Protein AF-V5IB79-F1 (afdb_monomer_lite)

Structure (mmCIF, N/CA/C/O backbone):
data_AF-V5IB79-F1
#
_entry.id   AF-V5IB79-F1
#
loop_
_atom_site.group_PDB
_atom_site.id
_atom_site.type_symbol
_atom_site.label_atom_id
_atom_site.label_alt_id
_atom_site.label_comp_id
_atom_site.label_asym_id
_atom_site.label_entity_id
_atom_site.label_seq_id
_atom_site.pdbx_PDB_ins_code
_atom_site.Cartn_x
_atom_site.Cartn_y
_atom_site.Cartn_z
_atom_site.occupancy
_atom_site.B_iso_or_equiv
_atom_site.auth_seq_id
_atom_site.auth_comp_id
_atom_site.auth_asym_id
_atom_site.auth_atom_id
_atom_site.pdbx_PDB_model_num
ATOM 1 N N . MET A 1 1 ? 30.091 -31.973 25.146 1.00 39.75 1 MET A N 1
ATOM 2 C CA . MET A 1 1 ? 29.664 -31.307 23.896 1.00 39.75 1 MET A CA 1
ATOM 3 C C . MET A 1 1 ? 28.161 -31.559 23.753 1.00 39.75 1 MET A C 1
ATOM 5 O O . MET A 1 1 ? 27.784 -32.517 23.106 1.00 39.75 1 MET A O 1
ATOM 9 N N . MET A 1 2 ? 27.239 -30.989 24.537 1.00 36.78 2 MET A N 1
ATOM 10 C CA . MET A 1 2 ? 26.917 -29.576 24.801 1.00 36.78 2 MET A CA 1
ATOM 11 C C . MET A 1 2 ? 26.876 -28.716 23.529 1.00 36.78 2 MET A C 1
ATOM 13 O O . MET A 1 2 ? 27.898 -28.577 22.870 1.00 36.78 2 MET A O 1
ATOM 17 N N . LEU A 1 3 ? 25.692 -28.145 23.267 1.00 36.44 3 LEU A N 1
ATOM 18 C CA . LEU A 1 3 ? 25.296 -27.249 22.168 1.00 36.44 3 LEU A CA 1
ATOM 19 C C . LEU A 1 3 ? 25.050 -27.872 20.781 1.00 36.44 3 LEU A C 1
ATOM 21 O O . LEU A 1 3 ? 25.739 -27.569 19.817 1.00 36.44 3 LEU A O 1
ATOM 25 N N . ALA A 1 4 ? 23.978 -28.654 20.644 1.00 38.44 4 ALA A N 1
ATOM 26 C CA . ALA A 1 4 ? 23.275 -28.783 19.355 1.00 38.44 4 ALA A CA 1
ATOM 27 C C . ALA A 1 4 ? 21.748 -28.941 19.527 1.00 38.44 4 ALA A C 1
ATOM 29 O O . ALA A 1 4 ? 21.065 -29.471 18.661 1.00 38.44 4 ALA A O 1
ATOM 30 N N . TRP A 1 5 ? 21.217 -28.489 20.668 1.00 37.53 5 TRP A N 1
ATOM 31 C CA . TRP A 1 5 ? 19.801 -28.570 21.061 1.00 37.53 5 TRP A CA 1
ATOM 32 C C . TRP A 1 5 ? 19.207 -27.171 21.313 1.00 37.53 5 TRP A C 1
ATOM 34 O O . TRP A 1 5 ? 18.427 -26.980 22.238 1.00 37.53 5 TRP A O 1
ATOM 44 N N . ALA A 1 6 ? 19.624 -26.152 20.549 1.00 37.59 6 ALA A N 1
ATOM 45 C CA . ALA A 1 6 ? 19.239 -24.766 20.850 1.00 37.59 6 ALA A CA 1
ATOM 46 C C . ALA A 1 6 ? 19.160 -23.808 19.643 1.00 37.59 6 ALA A C 1
ATOM 48 O O . ALA A 1 6 ? 19.397 -22.619 19.809 1.00 37.59 6 ALA A O 1
ATOM 49 N N . ILE A 1 7 ? 18.824 -24.283 18.436 1.00 39.44 7 ILE A N 1
ATOM 50 C CA . ILE A 1 7 ? 18.399 -23.387 17.328 1.00 39.44 7 ILE A CA 1
ATOM 51 C C . ILE A 1 7 ? 17.128 -23.927 16.637 1.00 39.44 7 ILE A C 1
ATOM 53 O O . ILE A 1 7 ? 16.845 -23.653 15.479 1.00 39.44 7 ILE A O 1
ATOM 57 N N . PHE A 1 8 ? 16.342 -24.718 17.372 1.00 37.97 8 PHE A N 1
ATOM 58 C CA . PHE A 1 8 ? 14.986 -25.151 17.003 1.00 37.97 8 PHE A CA 1
ATOM 59 C C . PHE A 1 8 ? 13.958 -24.659 18.039 1.00 37.97 8 PHE A C 1
ATOM 61 O O . PHE A 1 8 ? 12.929 -25.282 18.277 1.00 37.97 8 PHE A O 1
ATOM 68 N N . ALA A 1 9 ? 14.264 -23.536 18.689 1.00 34.25 9 ALA A N 1
ATOM 69 C CA . ALA A 1 9 ? 13.385 -22.834 19.609 1.00 34.25 9 ALA A CA 1
ATOM 70 C C . ALA A 1 9 ? 13.400 -21.352 19.226 1.00 34.25 9 ALA A C 1
ATOM 72 O O . ALA A 1 9 ? 14.472 -20.811 18.972 1.00 34.25 9 ALA A O 1
ATOM 73 N N . LEU A 1 10 ? 12.217 -20.734 19.215 1.00 33.09 10 LEU A N 1
ATOM 74 C CA . LEU A 1 10 ? 11.871 -19.396 18.700 1.00 33.09 10 LEU A CA 1
ATOM 75 C C . LEU A 1 10 ? 11.302 -19.365 17.269 1.00 33.09 10 LEU A C 1
ATOM 77 O O . LEU A 1 10 ? 11.286 -18.326 16.624 1.00 33.09 10 LEU A O 1
ATOM 81 N N . LEU A 1 11 ? 10.685 -20.460 16.818 1.00 34.97 11 LEU A N 1
ATOM 82 C CA . LEU A 1 11 ? 9.380 -20.328 16.163 1.00 34.97 11 LEU A CA 1
ATOM 83 C C . LEU A 1 11 ? 8.363 -20.183 17.296 1.00 34.97 11 LEU A C 1
ATOM 85 O O . LEU A 1 11 ? 7.718 -21.147 17.706 1.00 34.97 11 LEU A O 1
ATOM 89 N N . GLN A 1 12 ? 8.285 -18.981 17.874 1.00 32.97 12 GLN A N 1
ATOM 90 C CA . GLN A 1 12 ? 7.059 -18.609 18.553 1.00 32.97 12 GLN A CA 1
ATOM 91 C C . GLN A 1 12 ? 6.014 -18.521 17.448 1.00 32.97 12 GLN A C 1
ATOM 93 O O . GLN A 1 12 ? 5.950 -17.558 16.691 1.00 32.97 12 GLN A O 1
ATOM 98 N N . ALA A 1 13 ? 5.230 -19.589 17.326 1.00 31.31 13 ALA A N 1
ATOM 99 C CA . ALA A 1 13 ? 3.861 -19.472 16.880 1.00 31.31 13 ALA A CA 1
ATOM 100 C C . ALA A 1 13 ? 3.147 -18.597 17.918 1.00 31.31 13 ALA A C 1
ATOM 102 O O . ALA A 1 13 ? 2.426 -19.080 18.786 1.00 31.31 13 ALA A O 1
ATOM 103 N N . GLU A 1 14 ? 3.410 -17.294 17.870 1.00 33.25 14 GLU A N 1
ATOM 104 C CA . GLU A 1 14 ? 2.402 -16.342 18.274 1.00 33.25 14 GLU A CA 1
ATOM 105 C C . GLU A 1 14 ? 1.236 -16.633 17.335 1.00 33.25 14 GLU A C 1
ATOM 107 O O . GLU A 1 14 ? 1.370 -16.536 16.112 1.00 33.25 14 GLU A O 1
ATOM 112 N N . CYS A 1 15 ? 0.108 -17.076 17.888 1.00 31.36 15 CYS A N 1
ATOM 113 C CA . CYS A 1 15 ? -1.171 -16.913 17.218 1.00 31.36 15 CYS A CA 1
ATOM 114 C C . CYS A 1 15 ? -1.320 -15.411 16.976 1.00 31.36 15 CYS A C 1
ATOM 116 O O . CYS A 1 15 ? -1.870 -14.683 17.799 1.00 31.36 15 CYS A O 1
ATOM 118 N N . VAL A 1 16 ? -0.758 -14.924 15.870 1.00 38.62 16 VAL A N 1
ATOM 119 C CA . VAL A 1 16 ? -1.014 -13.585 15.387 1.00 38.62 16 VAL A CA 1
ATOM 120 C C . VAL A 1 16 ? -2.482 -13.632 15.006 1.00 38.62 16 VAL A C 1
ATOM 122 O O . VAL A 1 16 ? -2.847 -14.170 13.964 1.00 38.62 16 VAL A O 1
ATOM 125 N N . LEU A 1 17 ? -3.326 -13.122 15.902 1.00 52.12 17 LEU A N 1
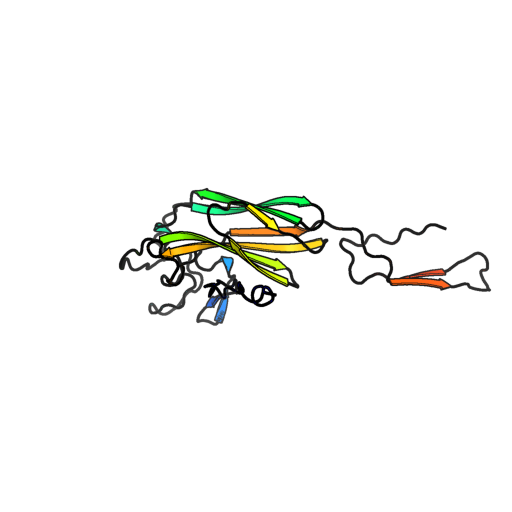ATOM 126 C CA . LEU A 1 17 ? -4.623 -12.534 15.591 1.00 52.12 17 LEU A CA 1
ATOM 127 C C . LEU A 1 17 ? -4.366 -11.500 14.483 1.00 52.12 17 LEU A C 1
ATOM 129 O O . LEU A 1 17 ? -4.096 -10.327 14.738 1.00 52.12 17 LEU A O 1
ATOM 133 N N . GLY A 1 18 ? -4.252 -12.000 13.258 1.00 63.19 18 GLY A N 1
ATOM 134 C CA . GLY A 1 18 ? -3.851 -11.265 12.078 1.00 63.19 18 GLY A CA 1
ATOM 135 C C . GLY A 1 18 ? -5.097 -10.792 11.366 1.00 63.19 18 GLY A C 1
ATOM 136 O O . GLY A 1 18 ? -6.033 -11.561 11.169 1.00 63.19 18 GLY A O 1
ATOM 137 N N . TYR A 1 19 ? -5.105 -9.524 10.984 1.00 76.88 19 TYR A N 1
ATOM 138 C CA . TYR A 1 19 ? -6.117 -9.004 10.086 1.00 76.88 19 TYR A CA 1
ATOM 139 C C . TYR A 1 19 ? -5.634 -9.142 8.644 1.00 76.88 19 TYR A C 1
ATOM 141 O O . TYR A 1 19 ? -4.485 -8.818 8.331 1.00 76.88 19 TYR A O 1
ATOM 149 N N . GLU A 1 20 ? -6.509 -9.616 7.763 1.00 83.75 20 GLU A N 1
ATOM 150 C CA . GLU A 1 20 ? -6.219 -9.749 6.341 1.00 83.75 20 GLU A CA 1
ATOM 151 C C . GLU A 1 20 ? -7.078 -8.765 5.543 1.00 83.75 20 GLU A C 1
ATOM 153 O O . GLU A 1 20 ? -8.303 -8.858 5.527 1.00 83.75 20 GLU A O 1
ATOM 158 N N . GLU A 1 21 ? -6.433 -7.825 4.849 1.00 89.12 21 GLU A N 1
ATOM 159 C CA . GLU A 1 21 ? -7.119 -6.834 4.015 1.00 89.12 21 GLU A CA 1
ATOM 160 C C . GLU A 1 21 ? -7.722 -7.480 2.757 1.00 89.12 21 GLU A C 1
ATOM 162 O O . GLU A 1 21 ? -7.069 -7.580 1.707 1.00 89.12 21 GLU A O 1
ATOM 167 N N . LYS A 1 22 ? -8.997 -7.866 2.840 1.00 88.06 22 LYS A N 1
ATOM 168 C CA . LYS A 1 22 ? -9.789 -8.434 1.742 1.00 88.06 22 LYS A CA 1
ATOM 169 C C . LYS A 1 22 ? -11.018 -7.574 1.433 1.00 88.06 22 LYS A C 1
ATOM 171 O O . LYS A 1 22 ? -11.559 -6.965 2.351 1.00 88.06 22 LYS A O 1
ATOM 176 N N . PRO A 1 23 ? -11.471 -7.520 0.164 1.00 89.31 23 PRO A N 1
ATOM 177 C CA . PRO A 1 23 ? -12.754 -6.909 -0.168 1.00 89.31 23 PRO A CA 1
ATOM 178 C C . PRO A 1 23 ? -13.871 -7.524 0.675 1.00 89.31 23 PRO A C 1
ATOM 180 O O . PRO A 1 23 ? -13.919 -8.749 0.826 1.00 89.31 23 PRO A O 1
ATOM 183 N N . PHE A 1 24 ? -14.758 -6.684 1.192 1.00 88.75 24 PHE A N 1
ATOM 184 C CA . PHE A 1 24 ? -15.920 -7.135 1.946 1.00 88.75 24 PHE A CA 1
ATOM 185 C C . PHE A 1 24 ? -17.084 -7.372 0.985 1.00 88.75 24 PHE A C 1
ATOM 187 O O . PHE A 1 24 ? -17.233 -6.660 -0.008 1.00 88.75 24 PHE A O 1
ATOM 194 N N . THR A 1 25 ? -17.860 -8.422 1.236 1.00 89.25 25 THR A N 1
ATOM 195 C CA . THR A 1 25 ? -19.042 -8.754 0.435 1.00 89.25 25 THR A CA 1
ATOM 196 C C . THR A 1 25 ? -20.260 -8.531 1.311 1.00 89.25 25 THR A C 1
ATOM 198 O O . THR A 1 25 ? -20.422 -9.235 2.304 1.00 89.25 25 THR A O 1
ATOM 201 N N . CYS A 1 26 ? -21.071 -7.542 0.949 1.00 85.38 26 CYS A N 1
ATOM 202 C CA . CYS A 1 26 ? -22.346 -7.256 1.582 1.00 85.38 26 CYS A CA 1
ATOM 203 C C . CYS A 1 26 ? -23.309 -8.455 1.431 1.00 85.38 26 CYS A C 1
ATOM 205 O O . CYS A 1 26 ? -23.134 -9.268 0.512 1.00 85.38 26 CYS A O 1
ATOM 207 N N . PRO A 1 27 ? -24.342 -8.570 2.285 1.00 82.62 27 PRO A N 1
ATOM 208 C CA . PRO A 1 27 ? -25.322 -9.662 2.222 1.00 82.62 27 PRO A CA 1
ATOM 209 C C . PRO A 1 27 ? -26.037 -9.805 0.866 1.00 82.62 27 PRO A C 1
ATOM 211 O O . PRO A 1 27 ? -26.332 -10.918 0.434 1.00 82.62 27 PRO A O 1
ATOM 214 N N . ASP A 1 28 ? -26.246 -8.695 0.154 1.00 81.75 28 ASP A N 1
ATOM 215 C CA . ASP A 1 28 ? -26.827 -8.637 -1.196 1.00 81.75 28 ASP A CA 1
ATOM 216 C C . ASP A 1 28 ? -25.870 -9.119 -2.314 1.00 81.75 28 ASP A C 1
ATOM 218 O O . ASP A 1 28 ? -26.254 -9.211 -3.482 1.00 81.75 28 ASP A O 1
ATOM 222 N N . GLY A 1 29 ? -24.616 -9.435 -1.972 1.00 85.56 29 GLY A N 1
ATOM 223 C CA . GLY A 1 29 ? -23.557 -9.836 -2.896 1.00 85.56 29 GLY A CA 1
ATOM 224 C C . GLY A 1 29 ? -22.709 -8.680 -3.441 1.00 85.56 29 GLY A C 1
ATOM 225 O O . GLY A 1 29 ? -21.737 -8.934 -4.165 1.00 85.56 29 GLY A O 1
ATOM 226 N N . THR A 1 30 ? -23.021 -7.429 -3.093 1.00 87.31 30 THR A N 1
ATOM 227 C CA . THR A 1 30 ? -22.228 -6.256 -3.474 1.00 87.31 30 THR A CA 1
ATOM 228 C C . THR A 1 30 ? -20.844 -6.332 -2.834 1.00 87.31 30 THR A C 1
ATOM 230 O O . THR A 1 30 ? -20.697 -6.627 -1.652 1.00 87.31 30 THR A O 1
ATOM 233 N N . LYS A 1 31 ? -19.790 -6.067 -3.612 1.00 90.81 31 LYS A N 1
ATOM 234 C CA . LYS A 1 31 ? -18.412 -6.042 -3.104 1.00 90.81 31 LYS A CA 1
ATOM 235 C C . LYS A 1 31 ? -17.945 -4.614 -2.899 1.00 90.81 31 LYS A C 1
ATOM 237 O O . LYS A 1 31 ? -17.913 -3.842 -3.855 1.00 90.81 31 LYS A O 1
ATOM 242 N N . ILE A 1 32 ? -17.502 -4.310 -1.688 1.00 90.56 32 ILE A N 1
ATOM 243 C CA . ILE A 1 32 ? -16.909 -3.021 -1.332 1.00 90.56 32 ILE A CA 1
ATOM 244 C C . ILE A 1 32 ? -15.406 -3.169 -1.089 1.00 90.56 32 ILE A C 1
ATOM 246 O O . ILE A 1 32 ? -14.884 -4.261 -0.823 1.00 90.56 32 ILE A O 1
ATOM 250 N N . SER A 1 33 ? -14.682 -2.059 -1.215 1.00 91.62 33 SER A N 1
ATOM 251 C CA . SER A 1 33 ? -13.247 -2.057 -0.957 1.00 91.62 33 SER A CA 1
ATOM 252 C C . SER A 1 33 ? -12.973 -2.234 0.532 1.00 91.62 33 SER A C 1
ATOM 254 O O . SER A 1 33 ? -13.680 -1.688 1.374 1.00 91.62 33 SER A O 1
ATOM 256 N N . SER A 1 34 ? -11.896 -2.943 0.869 1.00 91.88 34 SER A N 1
ATOM 257 C CA . SER A 1 34 ? -11.535 -3.198 2.265 1.00 91.88 34 SER A CA 1
ATOM 258 C C . SER A 1 34 ? -11.282 -1.905 3.048 1.00 91.88 34 SER A C 1
ATOM 260 O O . SER A 1 34 ? -11.569 -1.842 4.237 1.00 91.88 34 SER A O 1
ATOM 262 N N . ILE A 1 35 ? -10.822 -0.839 2.382 1.00 91.69 35 ILE A N 1
ATOM 263 C CA . ILE A 1 35 ? -10.588 0.478 3.001 1.00 91.69 35 ILE A CA 1
ATOM 264 C C . ILE A 1 35 ? -11.867 1.172 3.490 1.00 91.69 35 ILE A C 1
ATOM 266 O O . ILE A 1 35 ? -11.756 2.113 4.267 1.00 91.69 35 ILE A O 1
ATOM 270 N N . GLN A 1 36 ? -13.035 0.747 3.001 1.00 90.25 36 GLN A N 1
ATOM 271 C CA . GLN A 1 36 ? -14.331 1.327 3.355 1.00 90.25 36 GLN A CA 1
ATOM 272 C C . GLN A 1 36 ? -14.955 0.642 4.581 1.00 90.25 36 GLN A C 1
ATOM 274 O O . GLN A 1 36 ? -15.828 1.213 5.210 1.00 90.25 36 GLN A O 1
ATOM 279 N N . VAL A 1 37 ? -14.453 -0.541 4.954 1.00 89.50 37 VAL A N 1
ATOM 280 C CA . VAL A 1 37 ? -14.858 -1.272 6.162 1.00 89.50 37 VAL A CA 1
ATOM 281 C C . VAL A 1 37 ? -14.342 -0.552 7.407 1.00 89.50 37 VAL A C 1
ATOM 283 O O . VAL A 1 37 ? -13.148 -0.216 7.472 1.00 89.50 37 VAL A O 1
ATOM 286 N N . CYS A 1 38 ? -15.205 -0.397 8.413 1.00 86.94 38 CYS A N 1
ATOM 287 C CA . CYS A 1 38 ? -14.941 0.335 9.652 1.00 86.94 38 CYS A CA 1
ATOM 288 C C . CYS A 1 38 ? -14.466 1.778 9.409 1.00 86.94 38 CYS A C 1
ATOM 290 O O . CYS A 1 38 ? -13.550 2.260 10.090 1.00 86.94 38 CYS A O 1
ATOM 292 N N . ASP A 1 39 ? -15.007 2.449 8.390 1.00 85.88 39 ASP A N 1
ATOM 293 C CA . ASP A 1 39 ? -14.716 3.853 8.095 1.00 85.88 39 ASP A CA 1
ATOM 294 C C . ASP A 1 39 ? -15.717 4.826 8.745 1.00 85.88 39 ASP A C 1
ATOM 296 O O . ASP A 1 39 ? -15.513 6.047 8.689 1.00 85.88 39 ASP A O 1
ATOM 300 N N . GLY A 1 40 ? -16.727 4.276 9.427 1.00 80.12 40 GLY A N 1
ATOM 301 C CA . GLY A 1 40 ? -17.792 4.988 10.118 1.00 80.12 40 GLY A CA 1
ATOM 302 C C . GLY A 1 40 ? -18.985 5.316 9.221 1.00 80.12 40 GLY A C 1
ATOM 303 O O . GLY A 1 40 ? -19.837 6.106 9.629 1.00 80.12 40 GLY A O 1
ATOM 304 N N . LYS A 1 41 ? -19.0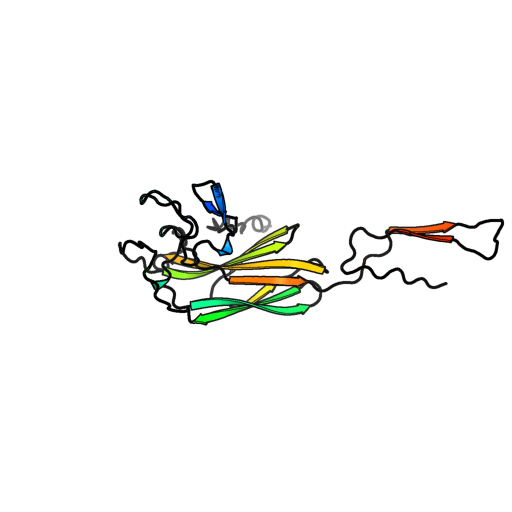57 4.772 8.000 1.00 81.94 41 LYS A N 1
ATOM 305 C CA . LYS A 1 41 ? -20.158 5.012 7.062 1.00 81.94 41 LYS A CA 1
ATOM 306 C C . LYS A 1 41 ? -20.664 3.695 6.507 1.00 81.94 41 LYS A C 1
ATOM 308 O O . LYS A 1 41 ? -20.041 3.142 5.621 1.00 81.94 41 LYS A O 1
ATOM 313 N N . ARG A 1 42 ? -21.862 3.274 6.902 1.00 80.25 42 ARG A N 1
ATOM 314 C CA . ARG A 1 42 ? -22.495 2.082 6.328 1.00 80.25 42 ARG A CA 1
ATOM 315 C C . ARG A 1 42 ? -22.606 2.195 4.800 1.00 80.25 42 ARG A C 1
ATOM 317 O O . ARG A 1 42 ? -23.251 3.116 4.293 1.00 80.25 42 ARG A O 1
ATOM 324 N N . GLN A 1 43 ? -22.000 1.255 4.079 1.00 85.06 43 GLN A N 1
ATOM 325 C CA . GLN A 1 43 ? -22.134 1.126 2.623 1.00 85.06 43 GLN A CA 1
ATOM 326 C C . GLN A 1 43 ? -22.978 -0.078 2.220 1.00 85.06 43 GLN A C 1
ATOM 328 O O . GLN A 1 43 ? -23.619 -0.042 1.167 1.00 85.06 43 GLN A O 1
ATOM 333 N N . CYS A 1 44 ? -23.012 -1.123 3.047 1.00 80.50 44 CYS A N 1
ATOM 334 C CA . CYS A 1 44 ? -23.954 -2.216 2.882 1.00 80.50 44 CYS A CA 1
ATOM 335 C C . CYS A 1 44 ? -25.324 -1.766 3.407 1.00 80.50 44 CYS A C 1
ATOM 337 O O . CYS A 1 44 ? -25.585 -1.769 4.609 1.00 80.50 44 CYS A O 1
ATOM 339 N N . TYR A 1 45 ? -26.200 -1.332 2.503 1.00 71.25 45 TYR A N 1
ATOM 340 C CA . TYR A 1 45 ? -27.592 -1.047 2.839 1.00 71.25 45 TYR A CA 1
ATOM 341 C C . TYR A 1 45 ? -28.354 -2.364 2.941 1.00 71.25 45 TYR A C 1
ATOM 343 O O . TYR A 1 45 ? -28.684 -2.952 1.913 1.00 71.25 45 TYR A O 1
ATOM 351 N N . ASP A 1 46 ? -28.631 -2.821 4.160 1.00 61.75 46 ASP A N 1
ATOM 352 C CA . ASP A 1 46 ? -29.567 -3.925 4.352 1.00 61.75 46 ASP A CA 1
ATOM 353 C C . ASP A 1 46 ? -31.009 -3.406 4.405 1.00 61.75 46 ASP A C 1
ATOM 355 O O . ASP A 1 46 ? -31.283 -2.330 4.944 1.00 61.75 46 ASP A O 1
ATOM 359 N N . TYR A 1 47 ? -31.923 -4.166 3.800 1.00 51.06 47 TYR A N 1
ATOM 360 C CA . TYR A 1 47 ? -33.362 -3.870 3.779 1.00 51.06 47 TYR A CA 1
ATOM 361 C C . TYR A 1 47 ? -34.059 -4.323 5.074 1.00 51.06 47 TYR A C 1
ATOM 363 O O . TYR A 1 47 ? -35.201 -3.932 5.311 1.00 51.06 47 TYR A O 1
ATOM 371 N N . ASP A 1 48 ? -33.369 -5.100 5.916 1.00 50.25 48 ASP A N 1
ATOM 372 C CA . ASP A 1 48 ? -33.895 -5.647 7.162 1.00 50.25 48 ASP A CA 1
ATOM 373 C C . ASP A 1 48 ? -33.019 -5.242 8.362 1.00 50.25 48 ASP A C 1
ATOM 375 O O . ASP A 1 48 ? -31.814 -5.469 8.413 1.00 50.25 48 ASP A O 1
ATOM 379 N N . ASP A 1 49 ? -33.672 -4.632 9.350 1.00 50.28 49 ASP A N 1
ATOM 380 C CA . ASP A 1 49 ? -33.141 -3.952 10.544 1.00 50.28 49 ASP A CA 1
ATOM 381 C C . ASP A 1 49 ? -32.456 -4.891 11.572 1.00 50.28 49 ASP A C 1
ATOM 383 O O . ASP A 1 49 ? -32.285 -4.549 12.741 1.00 50.28 49 ASP A O 1
ATOM 387 N N . PHE A 1 50 ? -32.091 -6.116 11.174 1.00 46.25 50 PHE A N 1
ATOM 388 C CA . PHE A 1 50 ? -31.653 -7.173 12.085 1.00 46.25 50 PHE A CA 1
ATOM 389 C C . PHE A 1 50 ? -30.462 -7.976 11.544 1.00 46.25 50 PHE A C 1
ATOM 391 O O . PHE A 1 50 ? -30.634 -9.048 10.968 1.00 46.25 50 PHE A O 1
ATOM 398 N N . GLY A 1 51 ? -29.248 -7.532 11.879 1.00 49.62 51 GLY A N 1
ATOM 399 C CA . GLY A 1 51 ? -28.173 -8.468 12.226 1.00 49.62 51 GLY A CA 1
ATOM 400 C C . GLY A 1 51 ? -26.816 -8.204 11.586 1.00 49.62 51 GLY A C 1
ATOM 401 O O . GLY A 1 51 ? -26.648 -8.411 10.396 1.00 49.62 51 GLY A O 1
ATOM 402 N N . ASP A 1 52 ? -25.846 -7.830 12.427 1.00 51.81 52 ASP A N 1
ATOM 403 C CA . ASP A 1 52 ? -24.465 -8.345 12.534 1.00 51.81 52 ASP A CA 1
ATOM 404 C C . ASP A 1 52 ? -23.592 -8.576 11.271 1.00 51.81 52 ASP A C 1
ATOM 406 O O . ASP A 1 52 ? -22.488 -9.114 11.387 1.00 51.81 52 ASP A O 1
ATOM 410 N N . TYR A 1 53 ? -24.008 -8.163 10.076 1.00 59.19 53 TYR A N 1
ATOM 411 C CA . TYR A 1 53 ? -23.329 -8.448 8.804 1.00 59.19 53 TYR A CA 1
ATOM 412 C C . TYR A 1 53 ? -23.147 -7.207 7.929 1.0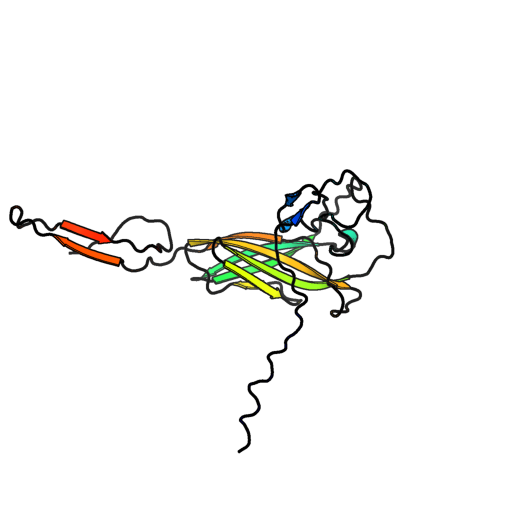0 59.19 53 TYR A C 1
ATOM 414 O O . TYR A 1 53 ? -23.117 -7.304 6.702 1.00 59.19 53 TYR A O 1
ATOM 422 N N . ASP A 1 54 ? -22.988 -6.041 8.547 1.00 74.00 54 ASP A N 1
ATOM 423 C CA . ASP A 1 54 ? -22.582 -4.838 7.835 1.00 74.00 54 ASP A CA 1
ATOM 424 C C . ASP A 1 54 ? -21.072 -4.582 7.935 1.00 74.00 54 ASP A C 1
ATOM 426 O O . ASP A 1 54 ? -20.329 -5.173 8.725 1.00 74.00 54 ASP A O 1
ATOM 430 N N . ASP A 1 55 ? -20.617 -3.688 7.067 1.00 79.19 55 ASP A N 1
ATOM 431 C CA . ASP A 1 55 ? -19.251 -3.181 6.973 1.00 79.19 55 ASP A CA 1
ATOM 432 C C . ASP A 1 55 ? -18.808 -2.357 8.197 1.00 79.19 55 ASP A C 1
ATOM 434 O O . ASP A 1 55 ? -17.630 -2.020 8.323 1.00 79.19 55 ASP A O 1
ATOM 438 N N . GLU A 1 56 ? -19.735 -2.089 9.119 1.00 83.69 56 GLU A N 1
ATOM 439 C CA . GLU A 1 56 ? -19.558 -1.291 10.334 1.00 83.69 56 GLU A CA 1
ATOM 440 C C . GLU A 1 56 ? -19.871 -2.093 11.617 1.00 83.69 56 GLU A C 1
ATOM 442 O O . GLU A 1 56 ? -20.125 -1.515 12.677 1.00 83.69 56 GLU A O 1
ATOM 447 N N . ASN A 1 57 ? -19.823 -3.431 11.548 1.00 80.56 57 ASN A N 1
ATOM 448 C CA . ASN A 1 57 ? -20.204 -4.316 12.650 1.00 80.56 57 ASN A CA 1
ATOM 449 C C . ASN A 1 57 ? -19.447 -3.978 13.947 1.00 80.56 57 ASN A C 1
ATOM 451 O O . ASN A 1 57 ? -18.225 -4.121 14.028 1.00 80.56 57 ASN A O 1
ATOM 455 N N . TYR A 1 58 ? -20.184 -3.638 15.007 1.00 77.25 58 TYR A N 1
ATOM 456 C CA . TYR A 1 58 ? -19.652 -3.207 16.306 1.00 77.25 58 TYR A CA 1
ATOM 457 C C . TYR A 1 58 ? -18.793 -4.238 17.058 1.00 77.25 58 TYR A C 1
ATOM 459 O O . TYR A 1 58 ? -18.070 -3.886 17.998 1.00 77.25 58 TYR A O 1
ATOM 467 N N . ASN A 1 59 ? -18.869 -5.516 16.680 1.00 77.81 59 ASN A N 1
ATOM 468 C CA . ASN A 1 59 ? -18.016 -6.572 17.221 1.00 77.81 59 ASN A CA 1
ATOM 469 C C . ASN A 1 59 ? -16.614 -6.566 16.594 1.00 77.81 59 ASN A C 1
ATOM 471 O O . ASN A 1 59 ? -15.667 -7.039 17.223 1.00 77.81 59 ASN A O 1
ATOM 475 N N . VAL A 1 60 ? -16.473 -6.017 15.385 1.00 83.81 60 VAL A N 1
ATOM 476 C CA . VAL A 1 60 ? -15.219 -5.967 14.615 1.00 83.81 60 VAL A CA 1
ATOM 477 C C . VAL A 1 60 ? -14.661 -4.546 14.580 1.00 83.81 60 VAL A C 1
ATOM 479 O O . VAL A 1 60 ? -13.471 -4.331 14.823 1.00 83.81 60 VAL A O 1
ATOM 482 N N . CYS A 1 61 ? -15.516 -3.568 14.305 1.00 84.81 61 CYS A N 1
ATOM 483 C CA . CYS A 1 61 ? -15.158 -2.170 14.181 1.00 84.81 61 CYS A CA 1
ATOM 484 C C . CYS A 1 61 ? -15.050 -1.497 15.549 1.00 84.81 61 CYS A C 1
ATOM 486 O O . CYS A 1 61 ? -15.819 -1.746 16.483 1.00 84.81 61 CYS A O 1
ATOM 488 N N . VAL A 1 62 ? -14.061 -0.620 15.675 1.00 86.12 62 VAL A N 1
ATOM 489 C CA . VAL A 1 62 ? -14.013 0.326 16.784 1.00 86.12 62 VAL A CA 1
ATOM 490 C C . VAL A 1 62 ? -15.100 1.376 16.600 1.00 86.12 62 VAL A C 1
ATOM 492 O O . VAL A 1 62 ? -15.330 1.841 15.489 1.00 86.12 62 VAL A O 1
ATOM 495 N N . ASP A 1 63 ? -15.735 1.765 17.701 1.00 80.25 63 ASP A N 1
ATOM 496 C CA . ASP A 1 63 ? -16.663 2.889 17.701 1.00 80.25 63 ASP A CA 1
ATOM 497 C C . ASP A 1 63 ? -15.890 4.183 17.367 1.00 80.25 63 ASP A C 1
ATOM 499 O O . ASP A 1 63 ? -14.971 4.548 18.118 1.00 80.25 63 ASP A O 1
ATOM 503 N N . PRO A 1 64 ? -16.236 4.889 16.273 1.00 76.69 64 PRO A N 1
ATOM 504 C CA . PRO A 1 64 ? -15.583 6.138 15.899 1.00 76.69 64 PRO A CA 1
ATOM 505 C C . PRO A 1 64 ? -15.632 7.205 16.999 1.00 76.69 64 PRO A C 1
ATOM 507 O O . PRO A 1 64 ? -14.714 8.015 17.089 1.00 76.69 64 PRO A O 1
ATOM 510 N N . GLN A 1 65 ? -16.642 7.192 17.880 1.00 74.50 65 GLN A N 1
ATOM 511 C CA . GLN A 1 65 ? -16.757 8.154 18.985 1.00 74.50 65 GLN A CA 1
ATOM 512 C C . GLN A 1 65 ? -15.648 7.996 20.034 1.00 74.50 65 GLN A C 1
ATOM 514 O O . GLN A 1 65 ? -15.335 8.945 20.753 1.00 74.50 65 GLN A O 1
ATOM 519 N N . GLN A 1 66 ? -15.021 6.818 20.117 1.00 76.75 66 GLN A N 1
ATOM 520 C CA . GLN A 1 66 ? -13.885 6.579 21.010 1.00 76.75 66 GLN A CA 1
ATOM 521 C C . GLN A 1 66 ? -12.545 7.006 20.397 1.00 76.75 66 GLN A C 1
ATOM 523 O O . GLN A 1 66 ? -11.538 7.057 21.107 1.00 76.75 66 GLN A O 1
ATOM 528 N N . ILE A 1 67 ? -12.510 7.304 19.093 1.00 78.81 67 ILE A N 1
ATOM 529 C CA . ILE A 1 67 ? -11.288 7.585 18.339 1.00 78.81 67 ILE A CA 1
ATOM 530 C C . ILE A 1 67 ? -11.307 9.029 17.835 1.00 78.81 67 ILE A C 1
ATOM 532 O O . ILE A 1 67 ? -11.997 9.385 16.889 1.00 78.81 67 ILE A O 1
ATOM 536 N N . ASN A 1 68 ? -10.474 9.874 18.437 1.00 77.56 68 ASN A N 1
ATOM 537 C CA . ASN A 1 68 ? -10.394 11.302 18.117 1.00 77.56 68 ASN A CA 1
ATOM 538 C C . ASN A 1 68 ? -9.400 11.650 16.993 1.00 77.56 68 ASN A C 1
ATOM 540 O O . ASN A 1 68 ? -9.079 12.823 16.798 1.00 77.56 68 ASN A O 1
ATOM 544 N N . PHE A 1 69 ? -8.888 10.658 16.263 1.00 82.38 69 PHE A N 1
ATOM 545 C CA . PHE A 1 69 ? -7.921 10.875 15.192 1.00 82.38 69 PHE A CA 1
ATOM 546 C C . PHE A 1 69 ? -8.206 10.014 13.963 1.00 82.38 69 PHE A C 1
ATOM 548 O O . PHE A 1 69 ? -8.768 8.925 14.041 1.00 82.38 69 PHE A O 1
ATOM 555 N N . THR A 1 70 ? -7.742 10.486 12.816 1.00 85.69 70 THR A N 1
ATOM 556 C CA . THR A 1 70 ? -7.592 9.682 11.602 1.00 85.69 70 THR A CA 1
ATOM 557 C C . THR A 1 70 ? -6.115 9.562 11.264 1.00 85.69 70 THR A C 1
ATOM 559 O O . THR A 1 70 ? -5.302 10.372 11.699 1.00 85.69 70 THR A O 1
ATOM 562 N N . LEU A 1 71 ? -5.728 8.516 10.540 1.00 91.12 71 LEU A N 1
ATOM 563 C CA . LEU A 1 71 ? -4.341 8.353 10.116 1.00 91.12 71 LEU A CA 1
ATOM 564 C C . LEU A 1 71 ? -4.139 8.979 8.742 1.00 91.12 71 LEU A C 1
ATOM 566 O O . LEU A 1 71 ? -4.874 8.678 7.799 1.00 91.12 71 LEU A O 1
ATOM 570 N N . ASN A 1 72 ? -3.082 9.768 8.613 1.00 92.31 72 ASN A N 1
ATOM 571 C CA . ASN A 1 72 ? -2.611 10.290 7.342 1.00 92.31 72 ASN A CA 1
ATOM 572 C C . ASN A 1 72 ? -1.303 9.603 6.965 1.00 92.31 72 ASN A C 1
ATOM 574 O O . ASN A 1 72 ? -0.243 9.914 7.511 1.00 92.31 72 ASN A O 1
ATOM 578 N N . LEU A 1 73 ? -1.404 8.607 6.085 1.00 95.25 73 LEU A N 1
ATOM 579 C CA . LEU A 1 73 ? -0.284 7.821 5.595 1.00 95.25 73 LEU A CA 1
ATOM 580 C C . LEU A 1 73 ? 0.319 8.472 4.351 1.00 95.25 73 LEU A C 1
ATOM 582 O O . LEU A 1 73 ? -0.340 8.622 3.322 1.00 95.25 73 LEU A O 1
ATOM 586 N N . VAL A 1 74 ? 1.614 8.762 4.416 1.00 95.25 74 VAL A N 1
ATOM 587 C CA .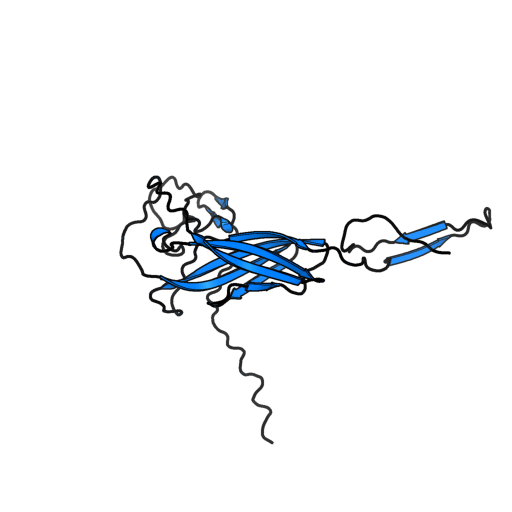 VAL A 1 74 ? 2.373 9.329 3.304 1.00 95.25 74 VAL A CA 1
ATOM 588 C C . VAL A 1 74 ? 3.639 8.528 3.030 1.00 95.25 74 VAL A C 1
ATOM 590 O O . VAL A 1 74 ? 4.287 7.992 3.930 1.00 95.25 74 VAL A O 1
ATOM 593 N N . THR A 1 75 ? 4.020 8.482 1.760 1.00 93.44 75 THR A N 1
ATOM 594 C CA . THR A 1 75 ? 5.328 7.993 1.320 1.00 93.44 75 THR A CA 1
ATOM 595 C C . THR A 1 75 ? 6.336 9.132 1.288 1.00 93.44 75 THR A C 1
ATOM 597 O O . THR A 1 75 ? 6.036 10.219 0.789 1.00 93.44 75 THR A O 1
ATOM 600 N N . GLN A 1 76 ? 7.554 8.872 1.736 1.00 92.75 76 GLN A N 1
ATOM 601 C CA . GLN A 1 76 ? 8.685 9.786 1.678 1.00 92.75 76 GLN A CA 1
ATOM 602 C C . GLN A 1 76 ? 9.927 9.032 1.197 1.00 92.75 76 GLN A C 1
ATOM 604 O O . GLN A 1 76 ? 10.011 7.820 1.347 1.00 92.75 76 GLN A O 1
ATOM 609 N N . ARG A 1 77 ? 10.898 9.772 0.646 1.00 89.06 77 ARG A N 1
ATOM 610 C CA . ARG A 1 77 ? 12.255 9.299 0.306 1.00 89.06 77 ARG A CA 1
ATOM 611 C C . ARG A 1 77 ? 12.296 7.980 -0.475 1.00 89.06 77 ARG A C 1
ATOM 613 O O . ARG A 1 77 ? 12.286 6.884 0.076 1.00 89.06 77 ARG A O 1
ATOM 620 N N . TYR A 1 78 ? 12.433 8.108 -1.786 1.00 90.25 78 TYR A N 1
ATOM 621 C CA . TYR A 1 78 ? 12.590 6.969 -2.678 1.00 90.25 78 TYR A CA 1
ATOM 622 C C . TYR A 1 78 ? 14.070 6.660 -2.894 1.00 90.25 78 TYR A C 1
ATOM 624 O O . TYR A 1 78 ? 14.810 7.494 -3.413 1.00 90.25 78 TYR A O 1
ATOM 632 N N . GLU A 1 79 ? 14.488 5.448 -2.547 1.00 86.00 79 GLU A N 1
ATOM 633 C CA . GLU A 1 79 ? 15.859 4.977 -2.755 1.00 86.00 79 GLU A CA 1
ATOM 634 C C . GLU A 1 79 ? 15.816 3.558 -3.310 1.00 86.00 79 GLU A C 1
ATOM 636 O O . GLU A 1 79 ? 15.329 2.670 -2.623 1.00 86.00 79 GLU A O 1
ATOM 641 N N . SER A 1 80 ? 16.311 3.346 -4.533 1.00 82.12 80 SER A N 1
ATOM 642 C CA . SER A 1 80 ? 16.581 2.043 -5.174 1.00 82.12 80 SER A CA 1
ATOM 643 C C . SER A 1 80 ? 15.902 0.817 -4.533 1.00 82.12 80 SER A C 1
ATOM 645 O O . SER A 1 80 ? 16.543 0.035 -3.834 1.00 82.12 80 SER A O 1
ATOM 647 N N . GLY A 1 81 ? 14.599 0.641 -4.780 1.00 87.81 81 GLY A N 1
ATOM 648 C CA . GLY A 1 81 ? 13.829 -0.506 -4.272 1.00 87.81 81 GLY A CA 1
ATOM 649 C C . GLY A 1 81 ? 13.318 -0.364 -2.831 1.00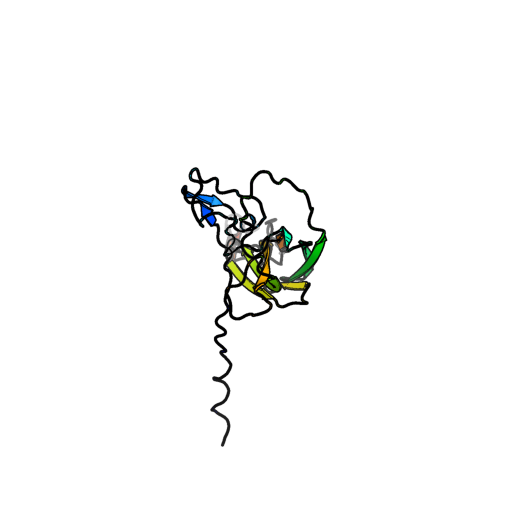 87.81 81 GLY A C 1
ATOM 650 O O . GLY A 1 81 ? 12.889 -1.348 -2.231 1.00 87.81 81 GLY A O 1
ATOM 651 N N . THR A 1 82 ? 13.352 0.838 -2.263 1.00 93.12 82 THR A N 1
ATOM 652 C CA . THR A 1 82 ? 12.856 1.151 -0.919 1.00 93.12 82 THR A CA 1
ATOM 653 C C . THR A 1 82 ? 12.063 2.458 -0.912 1.00 93.12 82 THR A C 1
ATOM 655 O O . THR A 1 82 ? 12.300 3.345 -1.740 1.00 93.12 82 THR A O 1
ATOM 658 N N . VAL A 1 83 ? 11.124 2.569 0.028 1.00 95.31 83 VAL A N 1
ATOM 659 C CA . VAL A 1 83 ? 10.400 3.811 0.333 1.00 95.31 83 VAL A CA 1
ATOM 660 C C . VAL A 1 83 ? 10.136 3.888 1.832 1.00 95.31 83 VAL A C 1
ATOM 662 O O . VAL A 1 83 ? 9.836 2.869 2.464 1.00 95.31 83 VAL A O 1
ATOM 665 N N . ASP A 1 84 ? 10.238 5.085 2.400 1.00 95.69 84 ASP A N 1
ATOM 666 C CA . ASP A 1 84 ? 9.844 5.330 3.782 1.00 95.69 84 ASP A CA 1
ATOM 667 C C . ASP A 1 84 ? 8.344 5.642 3.842 1.00 95.69 84 ASP A C 1
ATOM 669 O O . ASP A 1 84 ? 7.835 6.525 3.155 1.00 95.69 84 ASP A O 1
ATOM 673 N N . LEU A 1 85 ? 7.622 4.924 4.692 1.00 96.50 85 LEU A N 1
ATOM 674 C CA . LEU A 1 85 ? 6.256 5.243 5.083 1.00 96.50 85 LEU A CA 1
ATOM 675 C C . LEU A 1 85 ? 6.299 6.052 6.369 1.00 96.50 85 LEU A C 1
ATOM 677 O O . LEU A 1 85 ? 7.013 5.688 7.306 1.00 96.50 85 LEU A O 1
ATOM 681 N N . VAL A 1 86 ? 5.504 7.111 6.431 1.00 95.94 86 VAL A N 1
ATOM 682 C CA . VAL A 1 86 ? 5.296 7.914 7.635 1.00 95.94 86 VAL A CA 1
ATOM 683 C C . VAL A 1 86 ? 3.802 8.123 7.798 1.00 95.94 86 VAL A C 1
ATOM 685 O O . VAL A 1 86 ? 3.112 8.409 6.824 1.00 95.94 86 VAL A O 1
ATOM 688 N N . TRP A 1 87 ? 3.300 7.984 9.020 1.00 94.81 87 TRP A N 1
ATOM 689 C CA . TRP A 1 87 ? 1.913 8.301 9.328 1.00 94.81 87 TRP A CA 1
ATOM 690 C C . TRP A 1 87 ? 1.813 9.160 10.574 1.00 94.81 87 TRP A C 1
ATOM 692 O O . TRP A 1 87 ? 2.523 8.957 11.565 1.00 94.81 87 TRP A O 1
ATOM 702 N N . LEU A 1 88 ? 0.913 10.132 10.507 1.00 88.56 88 LEU A N 1
ATOM 703 C CA . LEU A 1 88 ? 0.605 11.031 11.606 1.00 88.56 88 LEU A CA 1
ATOM 704 C C . LEU A 1 88 ? -0.895 10.966 11.909 1.00 88.56 88 LEU A C 1
ATOM 706 O O . LEU A 1 88 ? -1.688 10.731 10.994 1.00 88.56 88 LEU A O 1
ATOM 710 N N . PRO A 1 89 ? -1.278 11.121 13.186 1.00 85.50 89 PRO A N 1
ATOM 711 C CA . PRO A 1 89 ? -2.666 11.344 13.533 1.00 85.50 89 PRO A CA 1
ATOM 712 C C . PRO A 1 89 ? -3.059 12.756 13.088 1.00 85.50 89 PRO A C 1
ATOM 714 O O . PRO A 1 89 ? -2.446 13.729 13.525 1.00 85.50 89 PRO A O 1
ATOM 717 N N . ASP A 1 90 ? -4.079 12.847 12.249 1.00 82.19 90 ASP A N 1
ATOM 718 C CA . ASP A 1 90 ? -4.818 14.078 11.985 1.00 82.19 90 ASP A CA 1
ATOM 719 C C . ASP A 1 90 ? -6.051 14.093 12.897 1.00 82.19 90 ASP A C 1
ATOM 721 O O . ASP A 1 90 ? -6.606 13.032 13.201 1.00 82.19 90 ASP A O 1
ATOM 725 N N . GLU A 1 91 ? -6.491 15.272 13.347 1.00 72.56 91 GLU A N 1
ATOM 726 C CA . GLU A 1 91 ? -7.742 15.385 14.106 1.00 72.56 91 GLU A CA 1
ATOM 727 C C . GLU A 1 91 ? -8.879 14.747 13.301 1.00 72.56 91 GLU A C 1
ATOM 729 O O . GLU A 1 91 ? -9.060 15.036 12.114 1.00 72.56 91 GLU A O 1
ATOM 734 N N . ALA A 1 92 ? -9.616 13.822 13.922 1.00 62.94 92 ALA A N 1
ATOM 735 C CA . ALA A 1 92 ? -10.765 13.237 13.252 1.00 62.94 92 ALA A CA 1
ATOM 736 C C . ALA A 1 92 ? -11.782 14.357 12.997 1.00 62.94 92 ALA A C 1
ATOM 738 O O . ALA A 1 92 ? -12.091 15.099 13.933 1.00 62.94 92 ALA A O 1
ATOM 739 N N . PRO A 1 93 ? -12.321 14.500 11.771 1.00 55.19 93 PRO A N 1
ATOM 740 C CA . PRO A 1 93 ? -13.433 15.405 11.554 1.00 55.19 93 PRO A CA 1
ATOM 741 C C . PRO A 1 93 ? -14.607 14.887 12.386 1.00 55.19 93 PRO A C 1
ATOM 743 O O . PRO A 1 93 ? -15.289 13.943 11.993 1.00 55.19 93 PRO A O 1
ATOM 746 N N . PHE A 1 94 ? -14.818 15.493 13.553 1.00 50.41 94 PHE A N 1
ATOM 747 C CA . PHE A 1 94 ? -16.022 15.339 14.357 1.00 50.41 94 PHE A CA 1
ATOM 748 C C . PHE A 1 94 ? -17.153 16.046 13.606 1.00 50.41 94 PHE A C 1
ATOM 750 O O . PHE A 1 94 ? -17.559 17.149 13.951 1.00 50.41 94 PHE A O 1
ATOM 757 N N . ASN A 1 95 ? -17.612 15.444 12.510 1.00 46.09 95 ASN A N 1
ATOM 758 C CA . ASN A 1 95 ? -18.835 15.863 11.849 1.00 46.09 95 ASN A CA 1
ATOM 759 C C . ASN A 1 95 ? -19.904 14.823 12.132 1.00 46.09 95 ASN A C 1
ATOM 761 O O . ASN A 1 95 ? -20.083 13.838 11.419 1.00 46.09 95 ASN A O 1
ATOM 765 N N . ASP A 1 96 ? -20.572 15.111 13.240 1.00 43.12 96 ASP A N 1
ATOM 766 C CA . ASP A 1 96 ? -21.959 14.814 13.526 1.00 43.12 96 ASP A CA 1
ATOM 767 C C . ASP A 1 96 ? -22.807 14.860 12.244 1.00 43.12 96 ASP A C 1
ATOM 769 O O . ASP A 1 96 ? -23.217 15.910 11.757 1.00 43.12 96 ASP A O 1
ATOM 773 N N . THR A 1 97 ? -23.019 13.694 11.649 1.00 39.59 97 THR A N 1
ATOM 774 C CA . THR A 1 97 ? -24.304 13.403 11.027 1.00 39.59 97 THR A CA 1
ATOM 775 C C . THR A 1 97 ? -24.747 12.101 11.650 1.00 39.59 97 THR A C 1
ATOM 777 O O . THR A 1 97 ? -24.441 11.005 11.188 1.00 39.59 97 THR A O 1
ATOM 780 N N . GLN A 1 98 ? -25.445 12.273 12.762 1.00 43.66 98 GLN A N 1
ATOM 781 C CA . GLN A 1 98 ? -26.321 11.350 13.472 1.00 43.66 98 GLN A CA 1
ATOM 782 C C . GLN A 1 98 ? -27.344 10.606 12.582 1.00 43.66 98 GLN A C 1
ATOM 784 O O . GLN A 1 98 ? -28.336 10.094 13.087 1.00 43.66 98 GLN A O 1
ATOM 789 N N . ASP A 1 99 ? -27.146 10.556 11.265 1.00 41.84 99 ASP A N 1
ATOM 790 C CA . ASP A 1 99 ? -28.201 10.264 10.306 1.00 41.84 99 ASP A CA 1
ATOM 791 C C . ASP A 1 99 ? -28.269 8.806 9.867 1.00 41.84 99 ASP A C 1
ATOM 793 O O . ASP A 1 99 ? -29.209 8.477 9.161 1.00 41.84 99 ASP A O 1
ATOM 797 N N . ASN A 1 100 ? -27.346 7.910 10.249 1.00 43.12 100 ASN A N 1
ATOM 798 C CA . ASN A 1 100 ? -27.438 6.515 9.776 1.00 43.12 100 ASN A CA 1
ATOM 799 C C . ASN A 1 100 ? -26.799 5.426 10.641 1.00 43.12 100 ASN A C 1
ATOM 801 O O . ASN A 1 100 ? -26.696 4.292 10.175 1.00 43.12 100 ASN A O 1
ATOM 805 N N . ILE A 1 101 ? -26.371 5.708 11.873 1.00 50.31 101 ILE A N 1
ATOM 806 C CA . ILE A 1 101 ? -25.755 4.656 12.684 1.00 50.31 101 ILE A CA 1
ATOM 807 C C . ILE A 1 101 ? -26.543 4.408 13.959 1.00 50.31 101 ILE A C 1
ATOM 809 O O . ILE A 1 101 ? -26.390 5.101 14.962 1.00 50.31 101 ILE A O 1
ATOM 813 N N . GLY A 1 102 ? -27.368 3.362 13.913 1.00 42.47 102 GLY A N 1
ATOM 814 C CA . GLY A 1 102 ? -27.917 2.687 15.082 1.00 42.47 102 GLY A CA 1
ATOM 815 C C . GLY A 1 102 ? -26.823 1.959 15.867 1.00 42.47 102 GLY A C 1
ATOM 816 O O . GLY A 1 102 ? -26.942 0.764 16.120 1.00 42.47 102 GLY A O 1
ATOM 817 N N . TRP A 1 103 ? -25.741 2.654 16.249 1.00 49.19 103 TRP A N 1
ATOM 818 C CA . TRP A 1 103 ? -24.840 2.155 17.285 1.00 49.19 103 TRP A CA 1
ATOM 819 C C . TRP A 1 103 ? -25.662 2.096 18.568 1.00 49.19 103 TRP A C 1
ATOM 821 O O . TRP A 1 103 ? -25.866 3.099 19.254 1.00 49.19 103 TRP A O 1
ATOM 831 N N . HIS A 1 104 ? -26.197 0.915 18.866 1.00 46.75 104 HIS A N 1
ATOM 832 C CA . HIS A 1 104 ? -26.820 0.656 20.147 1.00 46.75 104 HIS A CA 1
ATOM 833 C C . HIS A 1 104 ? -25.781 0.950 21.227 1.00 46.75 104 HIS A C 1
ATOM 835 O O . HIS A 1 104 ? -24.729 0.313 21.302 1.00 46.75 104 HIS A O 1
ATOM 841 N N . VAL A 1 105 ? -26.080 1.963 22.042 1.00 48.28 105 VAL A N 1
ATOM 842 C CA . VAL A 1 105 ? -25.321 2.373 23.226 1.00 48.28 105 VAL A CA 1
ATOM 843 C C . VAL A 1 105 ? -25.441 1.263 24.271 1.00 48.28 105 VAL A C 1
ATOM 845 O O . VAL A 1 105 ? -26.142 1.378 25.271 1.00 48.28 105 VAL A O 1
ATOM 848 N N . THR A 1 106 ? -24.812 0.126 24.013 1.00 42.72 106 THR A N 1
ATOM 849 C CA . THR A 1 106 ? -24.781 -1.018 24.916 1.00 42.72 106 THR A CA 1
ATOM 850 C C . THR A 1 106 ? -23.340 -1.245 25.325 1.00 42.72 106 THR A C 1
ATOM 852 O O . THR A 1 106 ? -22.549 -1.819 24.588 1.00 42.72 106 THR A O 1
ATOM 855 N N . ASN A 1 107 ? -23.024 -0.756 26.528 1.00 47.62 107 ASN A N 1
ATOM 856 C CA . ASN A 1 107 ? -21.798 -1.006 27.283 1.00 47.62 107 ASN A CA 1
ATOM 857 C C . ASN A 1 107 ? -20.514 -0.681 26.507 1.00 47.62 107 ASN A C 1
ATOM 859 O O . ASN A 1 107 ? -19.841 -1.572 25.992 1.00 47.62 107 ASN A O 1
ATOM 863 N N . GLY A 1 108 ? -20.182 0.616 26.467 1.00 57.34 108 GLY A N 1
ATOM 864 C CA . GLY A 1 108 ? -18.980 1.177 25.849 1.00 57.34 108 GLY A CA 1
ATOM 865 C C . GLY A 1 108 ? -17.713 0.461 26.301 1.00 57.34 108 GLY A C 1
ATOM 866 O O . GLY A 1 108 ? -17.135 0.754 27.345 1.00 57.34 108 GLY A O 1
ATOM 867 N N . VAL A 1 109 ? -17.296 -0.510 25.500 1.00 68.06 109 VAL A N 1
ATOM 868 C CA . VAL A 1 109 ? -16.019 -1.184 25.645 1.00 68.06 109 VAL A CA 1
ATOM 869 C C . VAL A 1 109 ? -14.935 -0.143 25.423 1.00 68.06 109 VAL A C 1
ATOM 871 O O . VAL A 1 109 ? -14.795 0.336 24.301 1.00 68.06 109 VAL A O 1
ATOM 874 N N . HIS A 1 110 ? -14.158 0.171 26.456 1.00 78.25 110 HIS A N 1
ATOM 875 C CA . HIS A 1 110 ? -12.977 1.005 26.293 1.00 78.25 110 HIS A CA 1
ATOM 876 C C . HIS A 1 110 ? -11.913 0.251 25.504 1.00 78.25 110 HIS A C 1
ATOM 878 O O . HIS A 1 110 ? -11.524 -0.870 25.846 1.00 78.25 110 HIS A O 1
ATOM 884 N N . VAL A 1 111 ? -11.417 0.891 24.454 1.00 83.69 111 VAL A N 1
ATOM 885 C CA . VAL A 1 111 ? -10.336 0.347 23.641 1.00 83.69 111 VAL A CA 1
ATOM 886 C C . VAL A 1 111 ? -9.072 1.190 23.756 1.00 83.69 111 VAL A C 1
ATOM 888 O O . VAL A 1 111 ? -9.111 2.385 24.034 1.00 83.69 111 VAL A O 1
ATOM 891 N N . THR A 1 112 ? -7.918 0.567 23.545 1.00 87.38 112 THR A N 1
ATOM 892 C CA . THR A 1 112 ? -6.619 1.250 23.510 1.00 87.38 112 THR A CA 1
ATOM 893 C C . THR A 1 112 ? -5.873 0.854 22.247 1.00 87.38 112 THR A C 1
ATOM 895 O O . THR A 1 112 ? -5.875 -0.319 21.875 1.00 87.38 112 THR A O 1
ATOM 898 N N . LEU A 1 113 ? -5.246 1.825 21.573 1.00 88.88 113 LEU A N 1
ATOM 899 C CA . LEU A 1 113 ? -4.471 1.577 20.356 1.00 88.88 113 LEU A CA 1
ATOM 900 C C . LEU A 1 113 ? -3.339 0.592 20.661 1.00 88.88 113 LEU A C 1
ATOM 902 O O . LEU A 1 113 ? -2.429 0.906 21.426 1.00 88.88 113 LEU A O 1
ATOM 906 N N . ALA A 1 114 ? -3.400 -0.585 20.045 1.00 89.88 114 ALA A N 1
ATOM 907 C CA . ALA A 1 114 ? -2.443 -1.662 20.267 1.00 89.88 114 ALA A CA 1
ATOM 908 C C . ALA A 1 114 ? -1.406 -1.761 19.136 1.00 89.88 114 ALA A C 1
ATOM 910 O O . ALA A 1 114 ? -0.313 -2.287 19.337 1.00 89.88 114 ALA A O 1
ATOM 911 N N . GLY A 1 115 ? -1.706 -1.211 17.958 1.00 92.06 115 GLY A N 1
ATOM 912 C CA . GLY A 1 115 ? -0.758 -1.127 16.855 1.00 92.06 115 GLY A CA 1
ATOM 913 C C . GLY A 1 115 ? -1.443 -0.911 15.514 1.00 92.06 115 GLY A C 1
ATOM 914 O O . GLY A 1 115 ? -2.562 -0.401 15.442 1.00 92.06 115 GLY A O 1
ATOM 915 N N . TYR A 1 116 ? -0.755 -1.320 14.451 1.00 93.25 116 TYR A N 1
ATOM 916 C CA . TYR A 1 116 ? -1.229 -1.202 13.081 1.00 93.25 116 TYR A CA 1
ATOM 917 C C . TYR A 1 116 ? -1.025 -2.496 12.296 1.00 93.25 116 TYR A C 1
ATOM 919 O O . TYR A 1 116 ? 0.011 -3.152 12.406 1.00 93.25 116 TYR A O 1
ATOM 927 N N . PHE A 1 117 ? -1.989 -2.824 11.447 1.00 93.94 117 PHE A N 1
ATOM 928 C CA . PHE A 1 117 ? -1.810 -3.762 10.352 1.00 93.94 117 PHE A CA 1
ATOM 929 C C . PHE A 1 117 ? -1.397 -2.983 9.109 1.00 93.94 117 PHE A C 1
ATOM 931 O O . PHE A 1 117 ? -2.086 -2.059 8.680 1.00 93.94 117 PHE A O 1
ATOM 938 N N . LEU A 1 118 ? -0.254 -3.345 8.543 1.00 94.94 118 LEU A N 1
ATOM 939 C CA . LEU A 1 118 ? 0.257 -2.807 7.295 1.00 94.94 118 LEU A CA 1
ATOM 940 C C . LEU A 1 118 ? 0.053 -3.851 6.204 1.00 94.94 118 LEU A C 1
ATOM 942 O O . LEU A 1 118 ? 0.542 -4.971 6.321 1.00 94.94 118 LEU A O 1
ATOM 946 N N . THR A 1 119 ? -0.625 -3.468 5.132 1.00 95.75 119 THR A N 1
ATOM 947 C CA . THR A 1 119 ? -0.767 -4.276 3.924 1.00 95.75 119 THR A CA 1
ATOM 948 C C . THR A 1 119 ? -0.214 -3.510 2.732 1.00 95.75 119 THR A C 1
ATOM 950 O O . THR A 1 119 ? -0.593 -2.368 2.491 1.00 95.75 119 THR A O 1
ATOM 953 N N . VAL A 1 120 ? 0.665 -4.143 1.962 1.00 95.31 120 VAL A N 1
ATOM 954 C CA . VAL A 1 120 ? 1.243 -3.595 0.731 1.00 95.31 120 VAL A CA 1
ATOM 955 C C . VAL A 1 120 ? 0.837 -4.491 -0.424 1.00 95.31 120 VAL A C 1
ATOM 957 O O . VAL A 1 120 ? 1.158 -5.678 -0.425 1.00 95.31 120 VAL A O 1
ATOM 960 N N . LYS A 1 121 ? 0.135 -3.929 -1.405 1.00 94.94 121 LYS A N 1
ATOM 961 C CA . LYS A 1 121 ? -0.390 -4.641 -2.572 1.00 94.94 121 LYS A CA 1
ATOM 962 C C . LYS A 1 121 ? 0.258 -4.110 -3.842 1.00 94.94 121 LYS A C 1
ATOM 964 O O . LYS A 1 121 ? 0.388 -2.905 -4.025 1.00 94.94 121 LYS A O 1
ATOM 969 N N . SER A 1 122 ? 0.609 -5.016 -4.741 1.00 94.12 122 SER A N 1
ATOM 970 C CA . SER A 1 122 ? 0.809 -4.752 -6.167 1.00 94.12 122 SER A CA 1
ATOM 971 C C . SER A 1 122 ? -0.042 -5.739 -6.967 1.00 94.12 122 SER A C 1
ATOM 973 O O . SER A 1 122 ? -0.652 -6.645 -6.401 1.00 94.12 122 SER A O 1
ATOM 975 N N . MET A 1 123 ? -0.034 -5.652 -8.297 1.00 90.31 123 MET A N 1
ATOM 976 C CA . MET A 1 123 ? -0.735 -6.640 -9.131 1.00 90.31 123 MET A CA 1
ATOM 977 C C . MET A 1 123 ? -0.259 -8.092 -8.938 1.00 90.31 123 MET A C 1
ATOM 979 O O . MET A 1 123 ? -0.972 -9.015 -9.322 1.00 90.31 123 MET A O 1
ATOM 983 N N . LYS A 1 124 ? 0.952 -8.316 -8.408 1.00 87.25 124 LYS A N 1
ATOM 984 C CA . LYS A 1 124 ? 1.560 -9.658 -8.321 1.00 87.25 124 LYS A CA 1
ATOM 985 C C . LYS A 1 124 ? 1.775 -10.158 -6.900 1.00 87.25 124 LYS A C 1
ATOM 987 O O . LYS A 1 124 ? 2.008 -11.349 -6.726 1.00 87.25 124 LYS A O 1
ATOM 992 N N . GLU A 1 125 ? 1.791 -9.267 -5.916 1.00 88.94 125 GLU A N 1
ATOM 993 C CA . GLU A 1 125 ? 2.161 -9.623 -4.550 1.00 88.94 125 GLU A CA 1
ATOM 994 C C . GLU A 1 125 ? 1.379 -8.802 -3.532 1.00 88.94 125 GLU A C 1
ATOM 996 O O . GLU A 1 125 ? 1.125 -7.616 -3.745 1.00 88.94 125 GLU A O 1
ATOM 1001 N N . THR A 1 126 ? 1.048 -9.453 -2.421 1.00 91.31 126 THR A N 1
ATOM 1002 C CA . THR A 1 126 ? 0.501 -8.824 -1.224 1.00 91.31 126 THR A CA 1
ATOM 1003 C C . THR A 1 126 ? 1.395 -9.210 -0.059 1.00 91.31 126 THR A C 1
ATOM 1005 O O . THR A 1 126 ? 1.658 -10.395 0.150 1.00 91.31 126 THR A O 1
ATOM 1008 N N . VAL A 1 127 ? 1.873 -8.219 0.685 1.00 91.19 127 VAL A N 1
ATOM 1009 C CA . VAL A 1 127 ? 2.708 -8.408 1.872 1.00 91.19 127 VAL A CA 1
ATOM 1010 C C . VAL A 1 127 ? 2.006 -7.770 3.059 1.00 91.19 127 VAL A C 1
ATOM 1012 O O . VAL A 1 127 ? 1.575 -6.622 2.973 1.00 91.19 127 VAL A O 1
ATOM 1015 N N . ASN A 1 128 ? 1.923 -8.508 4.164 1.00 91.75 128 ASN A N 1
ATOM 1016 C CA . ASN A 1 128 ? 1.289 -8.058 5.397 1.00 91.75 128 ASN A CA 1
ATOM 1017 C C . ASN A 1 128 ? 2.324 -7.989 6.523 1.00 91.75 128 ASN A C 1
ATOM 1019 O O . ASN A 1 128 ? 3.203 -8.847 6.616 1.00 91.75 128 ASN A O 1
ATOM 1023 N N . ALA A 1 129 ? 2.200 -6.995 7.395 1.00 91.00 129 ALA A N 1
ATOM 1024 C CA . ALA A 1 129 ? 3.010 -6.850 8.595 1.00 91.00 129 ALA A CA 1
ATOM 1025 C C . ALA A 1 129 ? 2.172 -6.290 9.749 1.00 91.00 129 ALA A C 1
ATOM 1027 O O . ALA A 1 129 ? 1.250 -5.501 9.542 1.00 91.00 129 ALA A O 1
ATOM 1028 N N . LYS A 1 130 ? 2.519 -6.675 10.979 1.00 91.75 130 LYS A N 1
ATOM 1029 C CA . LYS A 1 130 ? 1.992 -6.070 12.206 1.00 91.75 130 LYS A CA 1
ATOM 1030 C C . LYS A 1 130 ? 3.044 -5.108 12.751 1.00 91.75 130 LYS A C 1
ATOM 1032 O O . LYS A 1 130 ? 4.216 -5.462 12.841 1.00 91.75 130 LYS A O 1
ATOM 1037 N N . LEU A 1 131 ? 2.630 -3.890 13.074 1.00 92.06 131 LEU A N 1
ATOM 1038 C CA . LEU A 1 131 ? 3.491 -2.829 13.582 1.00 92.06 131 LEU A CA 1
ATOM 1039 C C . LEU A 1 131 ? 3.021 -2.432 14.976 1.00 92.06 131 LEU A C 1
ATOM 1041 O O . LEU A 1 131 ? 1.846 -2.130 15.177 1.00 92.06 131 LEU A O 1
ATOM 1045 N N . GLU A 1 132 ? 3.938 -2.400 15.931 1.00 88.25 132 GLU A N 1
ATOM 1046 C CA . GLU A 1 132 ? 3.629 -2.028 17.310 1.00 88.25 132 GLU A CA 1
ATOM 1047 C C . GLU A 1 132 ? 3.738 -0.516 17.522 1.00 88.25 132 GLU A C 1
ATOM 1049 O O . GLU A 1 132 ? 4.547 0.181 16.897 1.00 88.25 132 GLU A O 1
ATOM 1054 N N . VAL A 1 133 ? 2.936 0.010 18.443 1.00 84.00 133 VAL A N 1
ATOM 1055 C CA . VAL A 1 133 ? 3.141 1.356 18.990 1.00 84.00 133 VAL A CA 1
ATOM 1056 C C . VAL A 1 133 ? 4.467 1.425 19.766 1.00 84.00 133 VAL A C 1
ATOM 1058 O O . VAL A 1 133 ? 4.862 0.440 20.381 1.00 84.00 133 VAL A O 1
ATOM 1061 N N . PRO A 1 134 ? 5.181 2.570 19.755 1.00 83.06 134 PRO A N 1
ATOM 1062 C CA . PRO A 1 134 ? 4.776 3.890 19.261 1.00 83.06 134 PRO A CA 1
ATOM 1063 C C . PRO A 1 134 ? 5.193 4.172 17.803 1.00 83.06 134 PRO A C 1
ATOM 1065 O O . PRO A 1 134 ? 5.405 5.332 17.446 1.00 83.06 134 PRO A O 1
ATOM 1068 N N . SER A 1 135 ? 5.355 3.148 16.957 1.00 84.50 135 SER A N 1
ATOM 1069 C CA . SER A 1 135 ? 5.837 3.326 15.581 1.00 84.50 135 SER A CA 1
ATOM 1070 C C . SER A 1 135 ? 4.983 4.320 14.785 1.00 84.50 135 SER A C 1
ATOM 1072 O O . SER A 1 135 ? 3.759 4.210 14.736 1.00 84.50 135 SER A O 1
ATOM 1074 N N . LYS A 1 136 ? 5.653 5.282 14.138 1.00 91.56 136 LYS A N 1
ATOM 1075 C CA . LYS A 1 136 ? 5.059 6.281 13.220 1.00 91.56 136 LYS A CA 1
ATOM 1076 C C . LYS A 1 136 ? 5.679 6.255 11.822 1.00 91.56 136 LYS A C 1
ATOM 1078 O O . LYS A 1 136 ? 5.398 7.109 10.986 1.00 91.56 136 LYS A O 1
ATOM 1083 N N . LYS A 1 137 ? 6.607 5.323 11.605 1.00 94.44 137 LYS A N 1
ATOM 1084 C CA . LYS A 1 137 ? 7.335 5.156 10.354 1.00 94.44 137 LYS A CA 1
ATOM 1085 C C . LYS A 1 137 ? 7.683 3.695 10.121 1.00 94.44 137 LYS A C 1
ATOM 1087 O O . LYS A 1 137 ? 7.927 2.961 11.078 1.00 94.44 137 LYS A O 1
ATOM 1092 N N . HIS A 1 138 ? 7.759 3.298 8.860 1.00 94.69 138 HIS A N 1
ATOM 1093 C CA . HIS A 1 138 ? 8.202 1.969 8.455 1.00 94.69 138 HIS A CA 1
ATOM 1094 C C . HIS A 1 138 ? 8.863 2.040 7.082 1.00 94.69 138 HIS A C 1
ATOM 1096 O O . HIS A 1 138 ? 8.367 2.729 6.199 1.00 94.69 138 HIS A O 1
ATOM 1102 N N . ARG A 1 139 ? 9.977 1.333 6.887 1.00 94.75 139 ARG A N 1
ATOM 1103 C CA . ARG A 1 139 ? 10.678 1.314 5.601 1.00 94.75 139 ARG A CA 1
ATOM 1104 C C . ARG A 1 139 ? 10.288 0.067 4.827 1.00 94.75 139 ARG A C 1
ATOM 1106 O O . ARG A 1 139 ? 10.619 -1.041 5.245 1.00 94.75 139 ARG A O 1
ATOM 1113 N N . LEU A 1 140 ? 9.638 0.253 3.683 1.00 94.75 140 LEU A N 1
ATOM 1114 C CA . LEU A 1 140 ? 9.439 -0.836 2.734 1.00 94.75 140 LEU A CA 1
ATOM 1115 C C . LEU A 1 140 ? 10.747 -1.106 2.001 1.00 94.75 140 LEU A C 1
ATOM 1117 O O . LEU A 1 140 ? 11.465 -0.180 1.617 1.00 94.75 140 LEU A O 1
ATOM 1121 N N . THR A 1 141 ? 11.044 -2.382 1.787 1.00 92.94 141 THR A N 1
ATOM 1122 C CA . THR A 1 141 ? 12.256 -2.826 1.099 1.00 92.94 141 THR A CA 1
ATOM 1123 C C . THR A 1 141 ? 11.922 -3.848 0.025 1.00 92.94 141 THR A C 1
ATOM 1125 O O . THR A 1 141 ? 10.833 -4.419 0.018 1.00 92.94 141 THR A O 1
ATOM 1128 N N . SER A 1 142 ? 12.871 -4.084 -0.882 1.00 91.62 142 SER A N 1
ATOM 1129 C CA . SER A 1 142 ? 12.744 -5.068 -1.965 1.00 91.62 142 SER A CA 1
ATOM 1130 C C . SER A 1 142 ? 11.587 -4.789 -2.934 1.00 91.62 142 SER A C 1
ATOM 1132 O O . SER A 1 142 ? 11.028 -5.712 -3.523 1.00 91.62 142 SER A O 1
ATOM 1134 N N . LEU A 1 143 ? 11.241 -3.513 -3.128 1.00 92.19 143 LEU A N 1
ATOM 1135 C CA . LEU A 1 143 ? 10.229 -3.101 -4.095 1.00 92.19 143 LEU A CA 1
ATOM 1136 C C . LEU A 1 143 ? 10.707 -3.382 -5.518 1.00 92.19 143 LEU A C 1
ATOM 1138 O O . LEU A 1 143 ? 11.840 -3.060 -5.895 1.00 92.19 143 LEU A O 1
ATOM 1142 N N . LYS A 1 144 ? 9.810 -3.928 -6.335 1.00 92.25 144 LYS A N 1
ATOM 1143 C CA . LYS A 1 144 ? 10.048 -4.099 -7.766 1.00 92.25 144 LYS A CA 1
ATOM 1144 C C . LYS A 1 144 ? 10.072 -2.726 -8.436 1.00 92.25 144 LYS A C 1
ATOM 1146 O O . LYS A 1 144 ? 9.227 -1.894 -8.109 1.00 92.25 144 LYS A O 1
ATOM 1151 N N . PRO A 1 145 ? 11.003 -2.468 -9.368 1.00 92.25 145 PRO A N 1
ATOM 1152 C CA . PRO A 1 145 ? 11.046 -1.204 -10.098 1.00 92.25 145 PRO A CA 1
ATOM 1153 C C . PRO A 1 145 ? 9.795 -0.970 -10.948 1.00 92.25 145 PRO A C 1
ATOM 1155 O O . PRO A 1 145 ? 9.203 -1.932 -11.444 1.00 92.25 145 PRO A O 1
ATOM 1158 N N . SER A 1 146 ? 9.436 0.298 -11.172 1.00 92.38 146 SER A N 1
ATOM 1159 C CA . SER A 1 146 ? 8.324 0.714 -12.043 1.00 92.38 146 SER A CA 1
ATOM 1160 C C . SER A 1 146 ? 7.037 -0.097 -11.824 1.00 92.38 146 SER A C 1
ATOM 1162 O O . SER A 1 146 ? 6.424 -0.581 -12.777 1.00 92.38 146 SER A O 1
ATOM 1164 N N . THR A 1 147 ? 6.667 -0.295 -10.562 1.00 93.06 147 THR A N 1
ATOM 1165 C CA . THR A 1 147 ? 5.512 -1.094 -10.144 1.00 93.06 147 THR A CA 1
ATOM 1166 C C . THR A 1 147 ? 4.581 -0.232 -9.302 1.00 93.06 147 THR A C 1
ATOM 1168 O O . THR A 1 147 ? 5.040 0.464 -8.396 1.00 93.06 147 THR A O 1
ATOM 1171 N N . ASP A 1 148 ? 3.285 -0.273 -9.612 1.00 95.25 148 ASP A N 1
ATOM 1172 C CA . ASP A 1 148 ? 2.257 0.391 -8.816 1.00 95.25 148 ASP A CA 1
ATOM 1173 C C . ASP A 1 148 ? 2.027 -0.370 -7.511 1.00 95.25 148 ASP A C 1
ATOM 1175 O O . ASP A 1 148 ? 1.762 -1.580 -7.511 1.00 95.25 148 ASP A O 1
ATOM 1179 N N . TYR A 1 149 ? 2.114 0.366 -6.409 1.00 96.12 149 TYR A N 1
ATOM 1180 C CA . TYR A 1 149 ? 1.863 -0.126 -5.067 1.00 96.12 149 TYR A CA 1
ATOM 1181 C C . TYR A 1 149 ? 0.697 0.631 -4.429 1.00 96.12 149 TYR A C 1
ATOM 1183 O O . TYR A 1 149 ? 0.604 1.856 -4.512 1.00 96.12 149 TYR A O 1
ATOM 1191 N N . GLU A 1 150 ? -0.174 -0.113 -3.753 1.00 96.69 150 GLU A N 1
ATOM 1192 C CA . GLU A 1 150 ? -1.186 0.395 -2.829 1.00 96.69 150 GLU A CA 1
ATOM 1193 C C . GLU A 1 150 ? -0.807 -0.050 -1.418 1.00 96.69 150 GLU A C 1
ATOM 1195 O O . GLU A 1 150 ? -0.627 -1.240 -1.154 1.00 96.69 150 GLU A O 1
ATOM 1200 N N . VAL A 1 151 ? -0.661 0.911 -0.513 1.00 96.88 151 VAL A N 1
ATOM 1201 C CA . VAL A 1 151 ? -0.326 0.658 0.886 1.00 96.88 151 VAL A CA 1
ATOM 1202 C C . VAL A 1 151 ? -1.526 1.018 1.738 1.00 96.88 151 VAL A C 1
ATOM 1204 O O . VAL A 1 151 ? -2.032 2.131 1.645 1.00 96.88 151 VAL A O 1
ATOM 1207 N N . ILE A 1 152 ? -1.948 0.083 2.580 1.00 96.25 152 ILE A N 1
ATOM 1208 C CA . ILE A 1 152 ? -3.072 0.221 3.497 1.00 96.25 152 ILE A CA 1
ATOM 1209 C C . ILE A 1 152 ? -2.531 0.052 4.914 1.00 96.25 152 ILE A C 1
ATOM 1211 O O . ILE A 1 152 ? -1.907 -0.962 5.230 1.00 96.25 152 ILE A O 1
ATOM 1215 N N . LEU A 1 153 ? -2.760 1.047 5.762 1.00 95.75 153 LEU A N 1
ATOM 1216 C CA . LEU A 1 153 ? -2.416 1.018 7.176 1.00 95.75 153 LEU A CA 1
ATOM 1217 C C . LEU A 1 153 ? -3.702 1.088 7.994 1.00 95.75 153 LEU A C 1
ATOM 1219 O O . LEU A 1 153 ? -4.445 2.065 7.899 1.00 95.75 153 LEU A O 1
ATOM 1223 N N . ARG A 1 154 ? -3.950 0.071 8.817 1.00 93.88 154 ARG A N 1
ATOM 1224 C CA . ARG A 1 154 ? -5.148 -0.020 9.649 1.00 93.88 154 ARG A CA 1
ATOM 1225 C C . ARG A 1 154 ? -4.788 -0.059 11.130 1.00 93.88 154 ARG A C 1
ATOM 1227 O O . ARG A 1 154 ? -4.053 -0.961 11.529 1.00 93.88 154 ARG A O 1
ATOM 1234 N N . PRO A 1 155 ? -5.289 0.869 11.960 1.00 93.00 155 PRO A N 1
ATOM 1235 C CA . PRO A 1 155 ? -5.105 0.777 13.398 1.00 93.00 155 PRO A CA 1
ATOM 1236 C C . PRO A 1 155 ? -5.940 -0.375 13.960 1.00 93.00 155 PRO A C 1
ATOM 1238 O O . PRO A 1 155 ? -7.065 -0.616 13.514 1.00 93.00 155 PRO A O 1
ATOM 1241 N N . PHE A 1 156 ? -5.398 -1.069 14.955 1.00 91.38 156 PHE A N 1
ATOM 1242 C CA . PHE A 1 156 ? -6.146 -2.044 15.737 1.00 91.38 156 PHE A CA 1
ATOM 1243 C C . PHE A 1 156 ? -6.015 -1.754 17.228 1.00 91.38 156 PHE A C 1
ATOM 1245 O O . PHE A 1 156 ? -5.021 -1.190 17.700 1.00 91.38 156 PHE A O 1
ATOM 1252 N N . TYR A 1 157 ? -7.043 -2.145 17.966 1.00 88.94 157 TYR A N 1
ATOM 1253 C CA . TYR A 1 157 ? -7.234 -1.761 19.347 1.00 88.94 157 TYR A CA 1
ATOM 1254 C C . TYR A 1 157 ? -7.480 -2.985 20.221 1.00 88.94 157 TYR A C 1
ATOM 1256 O O . TYR A 1 157 ? -8.242 -3.886 19.864 1.00 88.94 157 TYR A O 1
ATOM 1264 N N . ALA A 1 158 ? -6.827 -2.994 21.379 1.00 86.81 158 ALA A N 1
ATOM 1265 C CA . ALA A 1 158 ? -7.049 -3.970 22.431 1.00 86.81 158 ALA A CA 1
ATOM 1266 C C . ALA A 1 158 ? -8.208 -3.508 23.317 1.00 86.81 158 ALA A C 1
ATOM 1268 O O . ALA A 1 158 ? -8.269 -2.342 23.727 1.00 86.81 158 ALA A O 1
ATOM 1269 N N . LYS A 1 159 ? -9.115 -4.429 23.625 1.00 80.94 159 LYS A N 1
ATOM 1270 C CA . LYS A 1 159 ? -10.211 -4.209 24.563 1.00 80.94 159 LYS A CA 1
ATOM 1271 C C . LYS A 1 159 ? -9.651 -4.192 25.984 1.00 80.94 159 LYS A C 1
ATOM 1273 O O . LYS A 1 159 ? -8.920 -5.096 26.368 1.00 80.94 159 LYS A O 1
ATOM 1278 N N . ASN A 1 160 ? -9.928 -3.127 26.740 1.00 74.75 160 ASN A N 1
ATOM 1279 C CA . ASN A 1 160 ? -9.393 -2.906 28.093 1.00 74.75 160 ASN A CA 1
ATOM 1280 C C . ASN A 1 160 ? -7.855 -3.040 28.210 1.00 74.75 160 ASN A C 1
ATOM 1282 O O . ASN A 1 160 ? -7.338 -3.326 29.286 1.00 74.75 160 ASN A O 1
ATOM 1286 N N . GLY A 1 161 ? -7.114 -2.854 27.111 1.00 64.31 161 GLY A N 1
ATOM 1287 C CA . GLY A 1 161 ? -5.660 -3.049 27.074 1.00 64.31 161 GLY A CA 1
ATOM 1288 C C . GLY A 1 161 ? -5.195 -4.513 27.064 1.00 64.31 161 GLY A C 1
ATOM 1289 O O . GLY A 1 161 ? -3.990 -4.754 27.026 1.00 64.31 161 GLY A O 1
ATOM 1290 N N . GLU A 1 162 ? -6.106 -5.489 27.050 1.00 65.19 162 GLU A N 1
ATOM 1291 C CA . GLU A 1 162 ? -5.771 -6.912 26.969 1.00 65.19 162 GLU A CA 1
ATOM 1292 C C . GLU A 1 162 ? -5.596 -7.355 25.511 1.00 65.19 162 GLU A C 1
ATOM 1294 O O . GLU A 1 162 ? -6.478 -7.197 24.667 1.00 65.19 162 GLU A O 1
ATOM 1299 N N . THR A 1 163 ? -4.439 -7.937 25.197 1.00 59.62 163 THR A N 1
ATOM 1300 C CA . THR A 1 163 ? -4.079 -8.359 23.832 1.00 59.62 163 THR A CA 1
ATOM 1301 C C . THR A 1 163 ? -4.518 -9.781 23.479 1.00 59.62 163 THR A C 1
ATOM 1303 O O . THR A 1 163 ? -4.286 -10.206 22.346 1.00 59.62 163 THR A O 1
ATOM 1306 N N . ASN A 1 164 ? -5.137 -10.491 24.431 1.00 56.16 164 ASN A N 1
ATOM 1307 C CA . ASN A 1 164 ? -5.603 -11.876 24.303 1.00 56.16 164 ASN A CA 1
ATOM 1308 C C . ASN A 1 164 ? -7.042 -11.993 23.766 1.00 56.16 164 ASN A C 1
ATOM 1310 O O . ASN A 1 164 ? -7.478 -13.096 23.438 1.00 56.16 164 ASN A O 1
ATOM 1314 N N . GLU A 1 165 ? -7.786 -10.887 23.688 1.00 61.34 165 GLU A N 1
ATOM 1315 C CA . GLU A 1 165 ? -9.119 -10.844 23.076 1.00 61.34 165 GLU A CA 1
ATOM 1316 C C . GLU A 1 165 ? -9.040 -10.499 21.576 1.00 61.34 165 GLU A C 1
ATOM 1318 O O . GLU A 1 165 ? -8.016 -10.020 21.083 1.00 61.34 165 GLU A O 1
ATOM 1323 N N . MET A 1 166 ? -10.130 -10.733 20.830 1.00 69.38 166 MET A N 1
ATOM 1324 C CA . MET A 1 166 ? -10.229 -10.270 19.441 1.00 69.38 166 MET A CA 1
ATOM 1325 C C . MET A 1 166 ? -10.040 -8.749 19.385 1.00 69.38 166 MET A C 1
ATOM 1327 O O . MET A 1 166 ? -10.747 -7.999 20.061 1.00 69.38 166 MET A O 1
ATOM 1331 N N . TYR A 1 167 ? -9.083 -8.293 18.575 1.00 82.56 167 TYR A N 1
ATOM 1332 C CA . TYR A 1 167 ? -8.865 -6.867 18.356 1.00 82.56 167 TYR A CA 1
ATOM 1333 C C . TYR A 1 167 ? -10.043 -6.246 17.617 1.00 82.56 167 TYR A C 1
ATOM 1335 O O . TYR A 1 167 ? -10.591 -6.849 16.693 1.00 82.56 167 TYR A O 1
ATOM 1343 N N . ARG A 1 168 ? -10.351 -4.995 17.962 1.00 87.69 168 ARG A N 1
ATOM 1344 C CA . ARG A 1 168 ? -11.179 -4.142 17.107 1.00 87.69 168 ARG A CA 1
ATOM 1345 C C . ARG A 1 168 ? -10.305 -3.414 16.104 1.00 87.69 168 ARG A C 1
ATOM 1347 O O . ARG A 1 168 ? -9.169 -3.061 16.421 1.00 87.69 168 ARG A O 1
ATOM 1354 N N . ILE A 1 169 ? -10.822 -3.162 14.914 1.00 89.75 169 ILE A N 1
ATOM 1355 C CA . ILE A 1 169 ? -10.102 -2.440 13.865 1.00 89.75 169 ILE A CA 1
ATOM 1356 C C . ILE A 1 169 ? -10.740 -1.077 13.615 1.00 89.75 169 ILE A C 1
ATOM 1358 O O . ILE A 1 169 ? -11.946 -0.908 13.771 1.00 89.75 169 ILE A O 1
ATOM 1362 N N . GLY A 1 170 ? -9.923 -0.098 13.243 1.00 89.75 170 GLY A N 1
ATOM 1363 C CA . GLY A 1 170 ? -10.403 1.229 12.871 1.00 89.75 170 GLY A CA 1
ATOM 1364 C C . GLY A 1 170 ? -10.324 1.507 11.382 1.00 89.75 170 GLY A C 1
ATOM 1365 O O . GLY A 1 170 ? -9.976 0.644 10.568 1.00 89.75 170 GLY A O 1
ATOM 1366 N N . ARG A 1 171 ? -10.608 2.767 11.059 1.00 91.62 171 ARG A N 1
ATOM 1367 C CA . ARG A 1 171 ? -10.546 3.309 9.709 1.00 91.62 171 ARG A CA 1
ATOM 1368 C C . ARG A 1 171 ? -9.148 3.163 9.118 1.00 91.62 171 ARG A C 1
ATOM 1370 O O . ARG A 1 171 ? -8.155 3.573 9.724 1.00 91.62 171 ARG A O 1
ATOM 1377 N N . ALA A 1 172 ? -9.073 2.603 7.915 1.00 93.69 172 ALA A N 1
ATOM 1378 C CA . ALA A 1 172 ? -7.820 2.493 7.184 1.00 93.69 172 ALA A CA 1
ATOM 1379 C C . ALA A 1 172 ? -7.352 3.846 6.630 1.00 93.69 172 ALA A C 1
ATOM 1381 O O . ALA A 1 172 ? -8.148 4.685 6.209 1.00 93.69 172 ALA A O 1
ATOM 1382 N N . SER A 1 173 ? -6.034 4.011 6.558 1.00 94.88 173 SER A N 1
ATOM 1383 C CA . SER A 1 173 ? -5.370 5.041 5.763 1.00 94.88 173 SER A CA 1
ATOM 1384 C C . SER A 1 173 ? -4.679 4.393 4.575 1.00 94.88 173 SER A C 1
ATOM 1386 O O . SER A 1 173 ? -4.109 3.309 4.704 1.00 94.88 173 SER A O 1
ATOM 1388 N N . THR A 1 174 ? -4.738 5.036 3.413 1.00 95.62 174 THR A N 1
ATOM 1389 C CA . THR A 1 174 ? -4.215 4.472 2.169 1.00 95.62 174 THR A CA 1
ATOM 1390 C C . THR A 1 174 ? -3.373 5.477 1.406 1.00 95.62 174 THR A C 1
ATOM 1392 O O . THR A 1 174 ? -3.665 6.672 1.389 1.00 95.62 174 THR A O 1
ATOM 1395 N N . THR A 1 175 ? -2.331 4.982 0.748 1.00 96.19 175 THR A N 1
ATOM 1396 C CA . THR A 1 175 ? -1.533 5.756 -0.199 1.00 96.19 175 THR A CA 1
ATOM 1397 C C . THR A 1 175 ? -1.134 4.885 -1.383 1.00 96.19 175 THR A C 1
ATOM 1399 O O . THR A 1 175 ? -0.951 3.671 -1.253 1.00 96.19 175 THR A O 1
ATOM 1402 N N . LYS A 1 176 ? -1.020 5.503 -2.558 1.00 96.44 176 LYS A N 1
ATOM 1403 C CA . LYS A 1 176 ? -0.632 4.836 -3.803 1.00 96.44 176 LYS A CA 1
ATOM 1404 C C . LYS A 1 176 ? 0.592 5.515 -4.376 1.00 96.44 176 LYS A C 1
ATOM 1406 O O . LYS A 1 176 ? 0.661 6.742 -4.398 1.00 96.44 176 LYS A O 1
ATOM 1411 N N . PHE A 1 177 ? 1.532 4.722 -4.868 1.00 95.19 177 PHE A N 1
ATOM 1412 C CA . PHE A 1 177 ? 2.721 5.249 -5.519 1.00 95.19 177 PHE A CA 1
ATOM 1413 C C . PHE A 1 177 ? 3.238 4.293 -6.592 1.00 95.19 177 PHE A C 1
ATOM 1415 O O . PHE A 1 177 ? 3.082 3.076 -6.496 1.00 95.19 177 PHE A O 1
ATOM 1422 N N . LEU A 1 178 ? 3.903 4.865 -7.593 1.00 93.75 178 LEU A N 1
ATOM 1423 C CA . LEU A 1 178 ? 4.685 4.128 -8.577 1.00 93.75 178 LEU A CA 1
ATOM 1424 C C . LEU A 1 178 ? 6.134 4.079 -8.093 1.00 93.75 178 LEU A C 1
ATOM 1426 O O . LEU A 1 178 ? 6.751 5.123 -7.864 1.00 93.75 178 LEU A O 1
ATOM 1430 N N . SER A 1 179 ? 6.692 2.881 -7.923 1.00 92.94 179 SER A N 1
ATOM 1431 C CA . SER A 1 179 ? 8.098 2.752 -7.535 1.00 92.94 179 SER A CA 1
ATOM 1432 C C . SER A 1 179 ? 9.030 3.291 -8.636 1.00 92.94 179 SER A C 1
ATOM 1434 O O . SER A 1 179 ? 8.710 3.191 -9.826 1.00 92.94 179 SER A O 1
ATOM 1436 N N . PRO A 1 180 ? 10.206 3.844 -8.282 1.00 91.19 180 PRO A N 1
ATOM 1437 C CA . PRO A 1 180 ? 11.136 4.368 -9.273 1.00 91.19 180 PRO A CA 1
ATOM 1438 C C . PRO A 1 180 ? 11.524 3.329 -10.325 1.00 91.19 180 PRO A C 1
ATOM 1440 O O . PRO A 1 180 ? 11.662 2.134 -10.041 1.00 91.19 180 PRO A O 1
ATOM 1443 N N . ALA A 1 181 ? 11.745 3.807 -11.547 1.00 91.31 181 ALA A N 1
ATOM 1444 C CA . ALA A 1 181 ? 12.353 2.997 -12.586 1.00 91.31 181 ALA A CA 1
ATOM 1445 C C . ALA A 1 181 ? 13.778 2.584 -12.183 1.00 91.31 181 ALA A C 1
ATOM 1447 O O . ALA A 1 181 ? 14.473 3.293 -11.453 1.00 91.31 181 ALA A O 1
ATOM 1448 N N . ALA A 1 182 ? 14.225 1.444 -12.695 1.00 90.00 182 ALA A N 1
ATOM 1449 C CA . ALA A 1 182 ? 15.595 0.974 -12.537 1.00 90.00 182 ALA A CA 1
ATOM 1450 C C . ALA A 1 182 ? 16.195 0.648 -13.903 1.00 90.00 182 ALA A C 1
ATOM 1452 O O . ALA A 1 182 ? 15.504 0.656 -14.922 1.00 90.00 182 ALA A O 1
ATOM 1453 N N . ALA A 1 183 ? 17.495 0.350 -13.927 1.00 89.12 183 ALA A N 1
ATOM 1454 C CA . ALA A 1 183 ? 18.146 -0.078 -15.154 1.00 89.12 183 ALA A CA 1
ATOM 1455 C C . ALA A 1 183 ? 17.396 -1.286 -15.754 1.00 89.12 183 ALA A C 1
ATOM 1457 O O . ALA A 1 183 ? 17.111 -2.253 -15.029 1.00 89.12 183 ALA A O 1
ATOM 1458 N N . PRO A 1 184 ? 17.057 -1.249 -17.055 1.00 88.94 184 PRO A N 1
ATOM 1459 C CA . PRO A 1 184 ? 16.486 -2.408 -17.708 1.00 88.94 184 PRO A CA 1
ATOM 1460 C C . PRO A 1 184 ? 17.528 -3.536 -17.723 1.00 88.94 184 PRO A C 1
ATOM 1462 O O . PRO A 1 184 ? 18.735 -3.276 -17.804 1.00 88.94 184 PRO A O 1
ATOM 1465 N N . PRO A 1 185 ? 17.094 -4.800 -17.655 1.00 88.75 185 PRO A N 1
ATOM 1466 C CA . PRO A 1 185 ? 17.988 -5.928 -17.863 1.00 88.75 185 PRO A CA 1
ATOM 1467 C C . PRO A 1 185 ? 18.573 -5.908 -19.281 1.00 88.75 185 PRO A C 1
ATOM 1469 O O . PRO A 1 185 ? 18.039 -5.281 -20.200 1.00 88.75 185 PRO A O 1
ATOM 1472 N N . ARG A 1 186 ? 19.685 -6.630 -19.461 1.00 89.88 186 ARG A N 1
ATOM 1473 C CA . ARG A 1 186 ? 20.310 -6.804 -20.777 1.00 89.88 186 ARG A CA 1
ATOM 1474 C C . ARG A 1 186 ? 19.314 -7.397 -21.788 1.00 89.88 186 ARG A C 1
ATOM 1476 O O . ARG A 1 186 ? 18.450 -8.177 -21.375 1.00 89.88 186 ARG A O 1
ATOM 1483 N N . PRO A 1 187 ? 19.464 -7.096 -23.090 1.00 91.06 187 PRO A N 1
ATOM 1484 C CA . PRO A 1 187 ? 18.692 -7.764 -24.130 1.00 91.06 187 PRO A CA 1
ATOM 1485 C C . PRO A 1 187 ? 18.768 -9.288 -24.006 1.00 91.06 187 PRO A C 1
ATOM 1487 O O . PRO A 1 187 ? 19.822 -9.836 -23.673 1.00 91.06 187 PRO A O 1
ATOM 1490 N N . THR A 1 188 ? 17.656 -9.964 -24.287 1.00 92.50 188 THR A N 1
ATOM 1491 C CA . THR A 1 188 ? 17.561 -11.429 -24.226 1.00 92.50 188 THR A CA 1
ATOM 1492 C C . THR A 1 188 ? 18.442 -12.080 -25.290 1.00 92.50 188 THR A C 1
ATOM 1494 O O . THR A 1 188 ? 19.074 -13.101 -25.031 1.00 92.50 188 THR A O 1
ATOM 1497 N N . TYR A 1 189 ? 18.512 -11.478 -26.479 1.00 92.06 189 TYR A N 1
ATOM 1498 C CA . TYR A 1 189 ? 19.386 -11.916 -27.563 1.00 92.06 189 TYR A CA 1
ATOM 1499 C C . TYR A 1 189 ? 19.755 -10.757 -28.491 1.00 92.06 189 TYR A C 1
ATOM 1501 O O . TYR A 1 189 ? 19.061 -9.740 -28.557 1.00 92.06 189 TYR A O 1
ATOM 1509 N N . VAL A 1 190 ? 20.844 -10.946 -29.236 1.00 92.88 190 VAL A N 1
ATOM 1510 C CA . VAL A 1 190 ? 21.284 -10.069 -30.322 1.00 92.88 190 VAL A CA 1
ATOM 1511 C C . VAL A 1 190 ? 21.682 -10.956 -31.497 1.00 92.88 190 VAL A C 1
ATOM 1513 O O . VAL A 1 190 ? 22.538 -11.825 -31.346 1.00 92.88 190 VAL A O 1
ATOM 1516 N N . LEU A 1 191 ? 21.044 -10.759 -32.648 1.00 93.94 191 LEU A N 1
ATOM 1517 C CA . LEU A 1 191 ? 21.299 -11.517 -33.871 1.00 93.94 191 LEU A CA 1
ATOM 1518 C C . LEU A 1 191 ? 21.807 -10.587 -34.967 1.00 93.94 191 LEU A C 1
ATOM 1520 O O . LEU A 1 191 ? 21.276 -9.492 -35.164 1.00 93.94 191 LEU A O 1
ATOM 1524 N N . PHE A 1 192 ? 22.810 -11.069 -35.694 1.00 92.56 192 PHE A N 1
ATOM 1525 C CA . PHE A 1 192 ? 23.386 -10.396 -36.849 1.00 92.56 192 PHE A CA 1
ATOM 1526 C C . PHE A 1 192 ? 22.998 -11.151 -38.113 1.00 92.56 192 PHE A C 1
ATOM 1528 O O . PHE A 1 192 ? 23.044 -12.380 -38.157 1.00 92.56 192 PHE A O 1
ATOM 1535 N N . SER A 1 193 ? 22.636 -10.405 -39.145 1.00 90.56 193 SER A N 1
ATOM 1536 C CA . SER A 1 193 ? 22.358 -10.932 -40.475 1.00 90.56 193 SER A CA 1
ATOM 1537 C C . SER A 1 193 ? 23.218 -10.198 -41.493 1.00 90.56 193 SER A C 1
ATOM 1539 O O . SER A 1 193 ? 23.341 -8.972 -41.457 1.00 90.56 193 SER A O 1
ATOM 1541 N N . PHE A 1 194 ? 23.833 -10.975 -42.379 1.00 89.19 194 PHE A N 1
ATOM 1542 C CA . PHE A 1 194 ? 24.675 -10.481 -43.458 1.00 89.19 194 PHE A CA 1
ATOM 1543 C C . PHE A 1 194 ? 24.015 -10.858 -44.775 1.00 89.19 194 PHE A C 1
ATOM 1545 O O . PHE A 1 194 ? 23.777 -12.038 -45.037 1.00 89.19 194 PHE A O 1
ATOM 1552 N N . ASP A 1 195 ? 23.721 -9.861 -45.601 1.00 84.25 195 ASP A N 1
ATOM 1553 C CA . ASP A 1 195 ? 23.271 -10.095 -46.966 1.00 84.25 195 ASP A CA 1
ATOM 1554 C C . ASP A 1 195 ? 24.489 -10.047 -47.891 1.00 84.25 195 ASP A C 1
ATOM 1556 O O . ASP A 1 195 ? 25.126 -9.005 -48.053 1.00 84.25 195 ASP A O 1
ATOM 1560 N N . GLY A 1 196 ? 24.811 -11.176 -48.528 1.00 81.06 196 GLY A N 1
ATOM 1561 C CA . GLY A 1 196 ? 25.908 -11.263 -49.497 1.00 81.06 196 GLY A CA 1
ATOM 1562 C C . GLY A 1 196 ? 25.738 -10.326 -50.699 1.00 81.06 196 GLY A C 1
ATOM 1563 O O . GLY A 1 196 ? 26.716 -10.015 -51.375 1.00 81.06 196 GLY A O 1
ATOM 1564 N N . ARG A 1 197 ? 24.520 -9.829 -50.953 1.00 85.19 197 ARG A N 1
ATOM 1565 C CA . ARG A 1 197 ? 24.241 -8.806 -51.972 1.00 85.19 197 ARG A CA 1
ATOM 1566 C C . ARG A 1 197 ? 24.522 -7.382 -51.481 1.00 85.19 197 ARG A C 1
ATOM 1568 O O . ARG A 1 197 ? 24.608 -6.475 -52.306 1.00 85.19 197 ARG A O 1
ATOM 1575 N N . ARG A 1 198 ? 24.677 -7.171 -50.168 1.00 85.69 198 ARG A N 1
ATOM 1576 C CA . ARG A 1 198 ? 24.922 -5.870 -49.522 1.00 85.69 198 ARG A CA 1
ATOM 1577 C C . ARG A 1 198 ? 26.078 -5.960 -48.513 1.00 85.69 198 ARG A C 1
ATOM 1579 O O . ARG A 1 198 ? 25.874 -5.815 -47.312 1.00 85.69 198 ARG A O 1
ATOM 1586 N N . PRO A 1 199 ? 27.326 -6.129 -48.981 1.00 79.00 199 PRO A N 1
ATOM 1587 C CA . PRO A 1 199 ? 28.482 -6.441 -48.129 1.00 79.00 199 PRO A CA 1
ATOM 1588 C C . PRO A 1 199 ? 28.898 -5.327 -47.148 1.00 79.00 199 PRO A C 1
ATOM 1590 O O . PRO A 1 199 ? 29.815 -5.524 -46.357 1.00 79.00 199 PRO A O 1
ATOM 1593 N N . ARG A 1 200 ? 28.265 -4.147 -47.208 1.00 87.00 200 ARG A N 1
ATOM 1594 C CA . ARG A 1 200 ? 28.487 -3.021 -46.284 1.00 87.00 200 ARG A CA 1
ATOM 1595 C C . ARG A 1 200 ? 27.309 -2.776 -45.335 1.00 87.00 200 ARG A C 1
ATOM 1597 O O . ARG A 1 200 ? 27.340 -1.807 -44.585 1.00 87.00 200 ARG A O 1
ATOM 1604 N N . GLU A 1 201 ? 26.282 -3.622 -45.372 1.00 89.50 201 GLU A N 1
ATOM 1605 C CA . GLU A 1 201 ? 25.122 -3.549 -44.486 1.00 89.50 201 GLU A CA 1
ATOM 1606 C C . GLU A 1 201 ? 25.124 -4.736 -43.520 1.00 89.50 201 GLU A C 1
ATOM 1608 O O . GLU A 1 201 ? 25.422 -5.870 -43.895 1.00 89.50 201 GLU A O 1
ATOM 1613 N N . ILE A 1 202 ? 24.774 -4.465 -42.264 1.00 89.38 202 ILE A N 1
ATOM 1614 C CA . ILE A 1 202 ? 24.590 -5.478 -41.226 1.00 89.38 202 ILE A CA 1
ATOM 1615 C C . ILE A 1 202 ? 23.182 -5.290 -40.671 1.00 89.38 202 ILE A C 1
ATOM 1617 O O . ILE A 1 202 ? 22.856 -4.222 -40.152 1.00 89.38 202 ILE A O 1
ATOM 1621 N N . GLY A 1 203 ? 22.343 -6.319 -40.772 1.00 91.44 203 GLY A N 1
ATOM 1622 C CA . GLY A 1 203 ? 21.032 -6.323 -40.133 1.00 91.44 203 GLY A CA 1
ATOM 1623 C C . GLY A 1 203 ? 21.159 -6.758 -38.676 1.00 91.44 203 GLY A C 1
ATOM 1624 O O . GLY A 1 203 ? 21.670 -7.846 -38.404 1.00 91.44 203 GLY A O 1
ATOM 1625 N N . LEU A 1 204 ? 20.683 -5.928 -37.747 1.00 93.25 204 LEU A N 1
ATOM 1626 C CA . LEU A 1 204 ? 20.699 -6.195 -36.309 1.00 93.25 204 LEU A CA 1
ATOM 1627 C C . LEU A 1 204 ? 19.277 -6.449 -35.803 1.00 93.25 204 LEU A C 1
ATOM 1629 O O . LEU A 1 204 ? 18.404 -5.600 -35.963 1.00 93.25 204 LEU A O 1
ATOM 1633 N N . THR A 1 205 ? 19.054 -7.586 -35.148 1.00 93.31 205 THR A N 1
ATOM 1634 C CA . THR A 1 205 ? 17.803 -7.868 -34.426 1.00 93.31 205 THR A CA 1
ATOM 1635 C C . THR A 1 205 ? 18.102 -8.023 -32.943 1.00 93.31 205 THR A C 1
ATOM 1637 O O . THR A 1 205 ? 18.942 -8.836 -32.560 1.00 93.31 205 THR A O 1
ATOM 1640 N N . VAL A 1 206 ? 17.411 -7.254 -32.103 1.00 91.88 206 VAL A N 1
ATOM 1641 C CA . VAL A 1 206 ? 17.590 -7.262 -30.646 1.00 91.88 206 VAL A CA 1
ATOM 1642 C C . VAL A 1 206 ? 16.300 -7.741 -29.991 1.00 91.88 206 VAL A C 1
ATOM 1644 O O . VAL A 1 206 ? 15.222 -7.238 -30.294 1.00 91.88 206 VAL A O 1
ATOM 1647 N N . GLY A 1 207 ? 16.414 -8.744 -29.124 1.00 89.75 207 GLY A N 1
ATOM 1648 C CA . GLY A 1 207 ? 15.302 -9.268 -28.341 1.00 89.75 207 GLY A CA 1
ATOM 1649 C C . GLY A 1 207 ? 15.179 -8.550 -27.006 1.00 89.75 207 GLY A C 1
ATOM 1650 O O . GLY A 1 207 ? 16.107 -8.585 -26.195 1.00 89.75 207 GLY A O 1
ATOM 1651 N N . ASP A 1 208 ? 14.024 -7.949 -26.749 1.00 85.94 208 ASP A N 1
ATOM 1652 C CA . ASP A 1 208 ? 13.715 -7.345 -25.456 1.00 85.94 208 ASP A CA 1
ATOM 1653 C C . ASP A 1 208 ? 13.585 -8.393 -24.336 1.00 85.94 208 ASP A C 1
ATOM 1655 O O . ASP A 1 208 ? 13.175 -9.536 -24.550 1.00 85.94 208 ASP A O 1
ATOM 1659 N N . SER A 1 209 ? 13.908 -7.986 -23.109 1.00 83.56 209 SER A N 1
ATOM 1660 C CA . SER A 1 209 ? 13.483 -8.699 -21.896 1.00 83.56 209 SER A CA 1
ATOM 1661 C C . SER A 1 209 ? 11.985 -8.493 -21.656 1.00 83.56 209 SER A C 1
ATOM 1663 O O . SER A 1 209 ? 11.442 -7.462 -22.024 1.00 83.56 209 SER A O 1
ATOM 1665 N N . LEU A 1 210 ? 11.311 -9.427 -20.980 1.00 82.50 210 LEU A N 1
ATOM 1666 C CA . LEU A 1 210 ? 9.919 -9.245 -20.533 1.00 82.50 210 LEU A CA 1
ATOM 1667 C C . LEU A 1 210 ? 9.790 -8.264 -19.352 1.00 82.50 210 LEU A C 1
ATOM 1669 O O . LEU A 1 210 ? 8.699 -7.789 -19.043 1.00 82.50 210 LEU A O 1
ATOM 1673 N N . ILE A 1 211 ? 10.901 -7.983 -18.670 1.00 81.94 211 ILE A N 1
ATOM 1674 C CA . ILE A 1 211 ? 10.986 -7.047 -17.548 1.00 81.94 211 ILE A CA 1
ATOM 1675 C C . ILE A 1 211 ? 11.726 -5.805 -18.038 1.00 81.94 211 ILE A C 1
ATOM 1677 O O . ILE A 1 211 ? 12.883 -5.911 -18.438 1.00 81.94 211 ILE A O 1
ATOM 1681 N N . H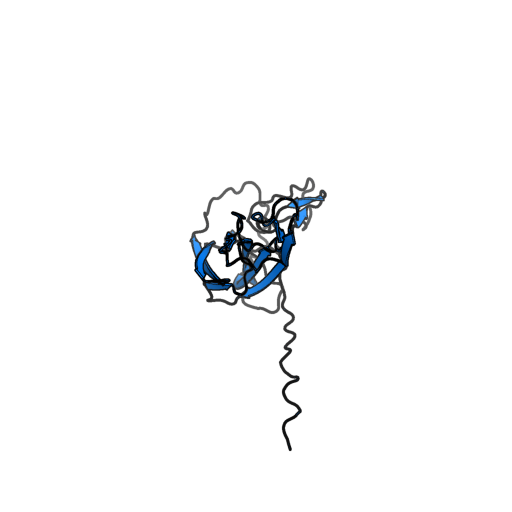IS A 1 212 ? 11.073 -4.641 -17.992 1.00 81.44 212 HIS A N 1
ATOM 1682 C CA . HIS A 1 212 ? 11.648 -3.371 -18.465 1.00 81.44 212 HIS A CA 1
ATOM 1683 C C . HIS A 1 212 ? 12.135 -2.456 -17.357 1.00 81.44 212 HIS A C 1
ATOM 1685 O O . HIS A 1 212 ? 12.935 -1.569 -17.628 1.00 81.44 212 HIS A O 1
ATOM 1691 N N . ASN A 1 213 ? 11.650 -2.652 -16.128 1.00 88.50 213 ASN A N 1
ATOM 1692 C CA . ASN A 1 213 ? 11.920 -1.767 -14.997 1.00 88.50 213 ASN A CA 1
ATOM 1693 C C . ASN A 1 213 ? 11.600 -0.281 -15.274 1.00 88.50 213 ASN A C 1
ATOM 1695 O O . ASN A 1 213 ? 12.145 0.587 -14.598 1.00 88.50 213 ASN A O 1
ATOM 1699 N N . GLY A 1 214 ? 10.732 0.019 -16.250 1.00 88.94 214 GLY A N 1
ATOM 1700 C CA . GLY A 1 214 ? 10.395 1.376 -16.681 1.00 88.94 214 GLY A CA 1
ATOM 1701 C C . GLY A 1 214 ? 9.752 1.426 -18.071 1.00 88.94 214 GLY A C 1
ATOM 1702 O O . GLY A 1 214 ? 9.505 0.393 -18.700 1.00 88.94 214 GLY A O 1
ATOM 1703 N N . GLY A 1 215 ? 9.498 2.643 -18.560 1.00 86.44 215 GLY A N 1
ATOM 1704 C CA . GLY A 1 215 ? 9.013 2.885 -19.921 1.00 86.44 215 GLY A CA 1
ATOM 1705 C C . GLY A 1 215 ? 10.061 2.545 -20.988 1.00 86.44 215 GLY A C 1
ATOM 1706 O O . GLY A 1 215 ? 11.253 2.797 -20.812 1.00 86.44 215 GLY A O 1
ATOM 1707 N N . ARG A 1 216 ? 9.619 1.977 -22.116 1.00 82.56 216 ARG A N 1
ATOM 1708 C CA . ARG A 1 216 ? 10.497 1.613 -23.239 1.00 82.56 216 ARG A CA 1
ATOM 1709 C C . ARG A 1 216 ? 10.774 2.825 -24.131 1.00 82.56 216 ARG A C 1
ATOM 1711 O O . ARG A 1 216 ? 9.842 3.487 -24.573 1.00 82.56 216 ARG A O 1
ATOM 1718 N N . THR A 1 217 ? 12.045 3.060 -24.451 1.00 85.50 217 THR A N 1
ATOM 1719 C CA . THR A 1 217 ? 12.472 4.141 -25.363 1.00 85.50 217 THR A CA 1
ATOM 1720 C C . THR A 1 217 ? 13.304 3.653 -26.552 1.00 85.50 217 THR A C 1
ATOM 1722 O O . THR A 1 217 ? 13.390 4.355 -27.554 1.00 85.50 217 THR A O 1
ATOM 1725 N N . GLY A 1 218 ? 13.883 2.449 -26.477 1.00 85.88 218 GLY A N 1
ATOM 1726 C CA . GLY A 1 218 ? 14.656 1.822 -27.553 1.00 85.88 218 GLY A CA 1
ATOM 1727 C C . GLY A 1 218 ? 15.979 1.229 -27.067 1.00 85.88 218 GLY A C 1
ATOM 1728 O O . GLY A 1 218 ? 16.243 1.147 -25.866 1.00 85.88 218 GLY A O 1
ATOM 1729 N N . HIS A 1 219 ? 16.831 0.823 -28.010 1.00 88.25 219 HIS A N 1
ATOM 1730 C CA . HIS A 1 219 ? 18.165 0.297 -27.720 1.00 88.25 219 HIS A CA 1
ATOM 1731 C C . HIS A 1 219 ? 19.253 1.305 -28.078 1.00 88.25 219 HIS A C 1
ATOM 1733 O O . HIS A 1 219 ? 19.209 1.953 -29.122 1.00 88.25 219 HIS A O 1
ATOM 1739 N N . ARG A 1 220 ? 20.287 1.382 -27.237 1.00 89.81 220 ARG A N 1
ATOM 1740 C CA . ARG A 1 220 ? 21.520 2.099 -27.563 1.00 89.81 220 ARG A CA 1
ATOM 1741 C C . ARG A 1 220 ? 22.522 1.128 -28.178 1.00 89.81 220 ARG A C 1
ATOM 1743 O O . ARG A 1 220 ? 23.058 0.280 -27.470 1.00 89.81 220 ARG A O 1
ATOM 1750 N N . VAL A 1 221 ? 22.808 1.294 -29.465 1.00 90.06 221 VAL A N 1
ATOM 1751 C CA . VAL A 1 221 ? 23.816 0.511 -30.197 1.00 90.06 221 VAL A CA 1
ATOM 1752 C C . VAL A 1 221 ? 25.089 1.346 -30.352 1.00 90.06 221 VAL A C 1
ATOM 1754 O O . VAL A 1 221 ? 25.017 2.555 -30.569 1.00 90.06 221 VAL A O 1
ATOM 1757 N N . ARG A 1 222 ? 26.256 0.717 -30.198 1.00 90.56 222 ARG A N 1
ATOM 1758 C CA . ARG A 1 222 ? 27.568 1.302 -30.507 1.00 90.56 222 ARG A CA 1
ATOM 1759 C C . ARG A 1 222 ? 28.344 0.283 -31.348 1.00 90.56 222 ARG A C 1
ATOM 1761 O O . ARG A 1 222 ? 28.319 -0.894 -30.990 1.00 90.56 222 ARG A O 1
ATOM 1768 N N . TRP A 1 223 ? 28.970 0.730 -32.433 1.00 85.81 223 TRP A N 1
ATOM 1769 C CA . TRP A 1 223 ? 29.780 -0.068 -33.361 1.00 85.81 223 TRP A CA 1
ATOM 1770 C C . TRP A 1 223 ? 31.115 0.624 -33.622 1.00 85.81 223 TRP A C 1
ATOM 1772 O O . TRP A 1 223 ? 31.154 1.871 -33.493 1.00 85.81 223 TRP A O 1
#

Foldseek 3Di:
DDDPPPPVPPPPPPVPLADDQDWAAAPVRDTDGSLCQQAQDWPRDDPDPDDDGTSNRVVAHDDVVLPQWDKAWDWDDADDFKIKIFIDTDGDPPDDPPPDDPPPPDDDFRWDFAFKWKWKDFPVDIDIDTGGPPDGMDMGGRHQAQTKIKIKIKIWIDGVPDPPDNIHIHRIHIDIDGHHADQADAFPDWDWDADPVCNPDIDIDTHGDPGGSDDDDDDDDDD

pLDDT: mean 79.19, std 18.54, range [31.31, 96.88]

Radius of gyration: 25.76 Å; chains: 1; bounding box: 64×47×80 Å

Sequence (223 aa):
MMLAWAIFALLQAECVLGYEEKPFTCPDGTKISSIQVCDGKRQCYDYDDFGDYDDENYNVCVDPQQINFTLNLVTQRYESGTVDLVWLPDEAPFNDTQDNIGWHVTNGVHVTLAGYFLTVKSMKETVNAKLEVPSKKHRLTSLKPSTDYEVILRPFYAKNGETNEMYRIGRASTTKFLSPAAAPPRPTYVLFSFDGRRPREIGLTVGDSLIHNGGRTGHRVRW

Organism: Ixodes ricinus (NCBI:txid34613)

Secondary structure (DSSP, 8-state):
---SSSSS---------------EE-TTS-EE-GGGTTSSS--S--SSS--S-STT-TTTBPPGGG--EEEEEEEEEEETTEEEEEEEEEEP-----TTS----------EEEEEEEEEEE-SS-EEEEEEETT--EEEE-SPPTT-EEEEEEEEEEEETTBTTSPPEE---EEEEEEPPP-PPPPPSEEEEEE-TT-TT-EEEEEEPPS--SS---------

InterPro domains:
  IPR002172 Low-density lipoprotein (LDL) receptor class A repeat [cd00112] (24-44)